Protein AF-A0A2T9ZHG6-F1 (afdb_monomer_lite)

InterPro domains:
  IPR009071 High mobility group box domain [PF00505] (206-263)
  IPR009071 High mobility group box domain [PS50118] (204-274)
  IPR009071 High mobility group box domain [SM00398] (203-276)
  IPR036910 High mobility group box domain superfamily [G3DSA:1.10.30.10] (202-298)
  IPR036910 High mobility group box domain superfamily [SSF47095] (206-276)
  IPR036910 High mobility group box domain superfamily [SSF47095] (307-365)

Secondary structure (DSSP, 8-state):
------------------PPPTHHHHHHHHHHHHHHHHHHHHHHHHHHHHHHHHTTSSS--S----------PPPPHHHHHHHHHHHHHHHHHHHHHHHHHHHHHHHHHHHHHHH-SS--HHHHHHHHHHHHHHHHHHHHHHHHHHHHHHHHHHHHHHHHHHHHHHHHHHHHHHHHHHHHHHHHHHHHHHHHHT-SS-S--PPP-PPPPHHHHHHHHHHHHSPPPSS--HHHHHHHHHHHHHHHHHS-HHHHHHHHHHHHHHHHHHHHHHHHHHHH--HHHHHHHHHHHHHHHHHHHHTTPPPPPPP--TTS-S-HHHHSS---HHHHHHHHHHHTT---S-HHHHHHHHHHHHHHS-HHHHHTT-

pLDDT: mean 82.14, std 19.34, range [33.16, 98.5]

Sequence (366 aa):
MLTSKFTGFIPNNFGLYRELSPLNLTRSKNLYFKTYLHSQLVYSTNKLYSTSKGTISKTQNQKANAETKSETVPLSPETINQLYLNYSSLNNDKKRVSIIGSEKNIKRLDSIVKNSRGLGDEIQVFLSTKKEELKSEIKSCTIEEEEKRKRIALTKSIKEKMEEIKINLINMEMKKKIMKEKKKKEANIEKKLNRKNRLIIPPSTRKLSVFSFFSKEFFNSIEKPQKPDEKKNTEIFKNAASRWVSLDPKEKARYQKLAANANLERIQKAKEWWANADLELIKLENKRRKKLNIERKALGKRPLAKIKNPFKIKNPSRTLTFSSSFTNFIKYVYSKKLVSGNVVKNSKTISEMWKKLSDEEKARYR

Foldseek 3Di:
DDDDDDDDDDDDDDDDDDDDDPPVVVVVVVVVVVVVVVVVVVVVVVVVVVVVVVVVPPPDDDDDDDDDDPDPDPQDPVRVVVVVVVVVVVVVVVVVVVLVVLVVVLVVLVVVLVPDPDDPPVVNVVSVVSSVVSVVVNVVVVVVVVVVVVVVVVVVVVVVVVVVVVVVVVVVVVVVVVVVVVVVVVVVLVVVLPDPDFLDDAQDLDQDDLLNVQLVVQVVPDDDPPDDDPVVVVVSVVVSVVVVVVDDPVVSVVSVVVSVVVSVVSVVSNVVCVVPPDPVSLVSSQSSQVVVQVVCVVVVHDGDDRDDNPPPDPDCVCPPPPPDLLNQQVVVCVVVPVDDDDPVVVVVVSVVVVVPDDVVRSVVSD

Structure (mmCIF, N/CA/C/O backbone):
data_AF-A0A2T9ZHG6-F1
#
_entry.id   AF-A0A2T9ZHG6-F1
#
loop_
_atom_site.group_PDB
_atom_site.id
_atom_site.typ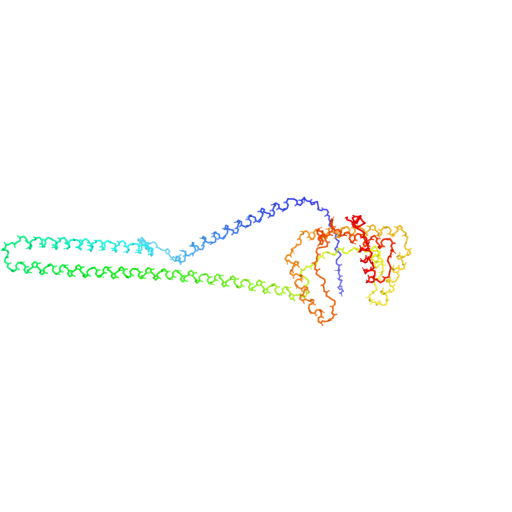e_symbol
_atom_site.label_atom_id
_atom_site.label_alt_id
_atom_site.label_comp_id
_atom_site.label_asym_id
_atom_site.label_entity_id
_atom_site.label_seq_id
_atom_site.pdbx_PDB_ins_code
_atom_site.Cartn_x
_atom_site.Cartn_y
_atom_site.Cartn_z
_atom_site.occupancy
_atom_site.B_iso_or_equiv
_atom_site.auth_seq_id
_atom_site.auth_comp_id
_atom_site.auth_asym_id
_atom_site.auth_atom_id
_atom_site.pdbx_PDB_model_num
ATOM 1 N N . MET A 1 1 ? 38.728 -48.799 -2.273 1.00 46.12 1 MET A N 1
ATOM 2 C CA . MET A 1 1 ? 37.946 -47.781 -1.537 1.00 46.12 1 MET A CA 1
ATOM 3 C C . MET A 1 1 ? 38.147 -46.419 -2.191 1.00 46.12 1 MET A C 1
ATOM 5 O O . MET A 1 1 ? 39.115 -45.743 -1.887 1.00 46.12 1 MET A O 1
ATOM 9 N N . LEU A 1 2 ? 37.266 -46.042 -3.119 1.00 34.91 2 LEU A N 1
ATOM 10 C CA . LEU A 1 2 ? 37.198 -44.706 -3.720 1.00 34.91 2 LEU A CA 1
ATOM 11 C C . LEU A 1 2 ? 35.712 -44.374 -3.887 1.00 34.91 2 LEU A C 1
ATOM 13 O O . LEU A 1 2 ? 34.977 -45.097 -4.558 1.00 34.91 2 LEU A O 1
ATOM 17 N N . THR A 1 3 ? 35.249 -43.347 -3.182 1.00 40.28 3 THR A N 1
ATOM 18 C CA . THR A 1 3 ? 33.838 -42.970 -3.083 1.00 40.28 3 THR A CA 1
ATOM 19 C C . THR A 1 3 ? 33.408 -42.155 -4.303 1.00 40.28 3 THR A C 1
ATOM 21 O O . THR A 1 3 ? 33.680 -40.963 -4.424 1.00 40.28 3 THR A O 1
ATOM 24 N N . SER A 1 4 ? 32.704 -42.833 -5.210 1.00 34.91 4 SER A N 1
ATOM 25 C CA . SER A 1 4 ? 31.957 -42.253 -6.327 1.00 34.91 4 SER A CA 1
ATOM 26 C C . SER A 1 4 ? 30.805 -41.385 -5.805 1.00 34.91 4 SER A C 1
ATOM 28 O O . SER A 1 4 ? 29.891 -41.876 -5.142 1.00 34.91 4 SER A O 1
ATOM 30 N N . LYS A 1 5 ? 30.847 -40.077 -6.086 1.00 44.97 5 LYS A N 1
ATOM 31 C CA . LYS A 1 5 ? 29.726 -39.156 -5.853 1.00 44.97 5 LYS A CA 1
ATOM 32 C C . LYS A 1 5 ? 28.884 -39.064 -7.123 1.00 44.97 5 LYS A C 1
ATOM 34 O O . LYS A 1 5 ? 29.183 -38.289 -8.025 1.00 44.97 5 LYS A O 1
ATOM 39 N N . PHE A 1 6 ? 27.813 -39.850 -7.154 1.00 36.22 6 PHE A N 1
ATOM 40 C CA . PHE A 1 6 ? 26.699 -39.712 -8.087 1.00 36.22 6 PHE A CA 1
ATOM 41 C C . PHE A 1 6 ? 25.935 -38.411 -7.791 1.00 36.22 6 PHE A C 1
ATOM 43 O O . PHE A 1 6 ? 25.287 -38.291 -6.751 1.00 36.22 6 PHE A O 1
ATOM 50 N N . THR A 1 7 ? 25.965 -37.435 -8.699 1.00 43.09 7 THR A N 1
ATOM 51 C CA . THR A 1 7 ? 24.976 -36.345 -8.712 1.00 43.09 7 THR A CA 1
ATOM 52 C C . THR A 1 7 ? 23.908 -36.669 -9.742 1.00 43.09 7 THR A C 1
ATOM 54 O O . THR A 1 7 ? 24.144 -36.587 -10.946 1.00 43.09 7 THR A O 1
ATOM 57 N N . GLY A 1 8 ? 22.749 -37.081 -9.232 1.00 34.66 8 GLY A N 1
ATOM 58 C CA . GLY A 1 8 ? 21.566 -37.445 -9.999 1.00 34.66 8 GLY A CA 1
ATOM 59 C C . GLY A 1 8 ? 21.026 -36.288 -10.837 1.00 34.66 8 GLY A C 1
ATOM 60 O O . GLY A 1 8 ? 20.782 -35.185 -10.346 1.00 34.66 8 GLY A O 1
ATOM 61 N N . PHE A 1 9 ? 20.830 -36.583 -12.115 1.00 37.25 9 PHE A N 1
ATOM 62 C CA . PHE A 1 9 ? 20.154 -35.759 -13.102 1.00 37.25 9 PHE A CA 1
ATOM 63 C C . PHE A 1 9 ? 18.640 -35.981 -12.946 1.00 37.25 9 PHE A C 1
ATOM 65 O O . PHE A 1 9 ? 18.168 -37.104 -13.103 1.00 37.25 9 PHE A O 1
ATOM 72 N N . ILE A 1 10 ? 17.877 -34.940 -12.599 1.00 37.78 10 ILE A N 1
ATOM 73 C CA . ILE A 1 10 ? 16.407 -35.001 -12.539 1.00 37.78 10 ILE A CA 1
ATOM 74 C C . ILE A 1 10 ? 15.855 -34.426 -13.853 1.00 37.78 10 ILE A C 1
ATOM 76 O O . ILE A 1 10 ? 15.989 -33.219 -14.076 1.00 37.78 10 ILE A O 1
ATOM 80 N N . PRO A 1 11 ? 15.227 -35.231 -14.728 1.00 38.78 11 PRO A N 1
ATOM 81 C CA . PRO A 1 11 ? 14.520 -34.709 -15.886 1.00 38.78 11 PRO A CA 1
ATOM 82 C C . PRO A 1 11 ? 13.164 -34.133 -15.454 1.00 38.78 11 PRO A C 1
ATOM 84 O O . PRO A 1 11 ? 12.313 -34.831 -14.905 1.00 38.78 11 PRO A O 1
ATOM 87 N N . ASN A 1 12 ? 12.944 -32.845 -15.727 1.00 33.16 12 ASN A N 1
ATOM 88 C CA . ASN A 1 12 ? 11.634 -32.208 -15.594 1.00 33.16 12 ASN A CA 1
ATOM 89 C C . ASN A 1 12 ? 10.730 -32.625 -16.766 1.00 33.16 12 ASN A C 1
ATOM 91 O O . ASN A 1 12 ? 10.633 -31.919 -17.767 1.00 33.16 12 ASN A O 1
ATOM 95 N N . ASN A 1 13 ? 10.046 -33.758 -16.611 1.00 40.94 13 ASN A N 1
ATOM 96 C CA . ASN A 1 13 ? 8.830 -34.079 -17.352 1.00 40.94 13 ASN A CA 1
ATOM 97 C C . ASN A 1 13 ? 7.630 -33.529 -16.571 1.00 40.94 13 ASN A C 1
ATOM 99 O O . ASN A 1 13 ? 7.237 -34.105 -15.561 1.00 40.94 13 ASN A O 1
ATOM 103 N N . PHE A 1 14 ? 7.025 -32.438 -17.044 1.00 37.00 14 PHE A N 1
ATOM 104 C CA . PHE A 1 14 ? 5.659 -32.086 -16.653 1.00 37.00 14 PHE A CA 1
ATOM 105 C C . PHE A 1 14 ? 4.748 -32.219 -17.863 1.00 37.00 14 PHE A C 1
ATOM 107 O O . PHE A 1 14 ? 4.705 -31.365 -18.748 1.00 37.00 14 PHE A O 1
ATOM 114 N N . GLY A 1 15 ? 4.051 -33.353 -17.872 1.00 33.56 15 GLY A N 1
ATOM 115 C CA . GLY A 1 15 ? 2.935 -33.633 -18.747 1.00 33.56 15 GLY A CA 1
ATOM 116 C C . GLY A 1 15 ? 1.726 -32.749 -18.445 1.00 33.56 15 GLY A C 1
ATOM 117 O O . GLY A 1 15 ? 1.489 -32.298 -17.325 1.00 33.56 15 GLY A O 1
ATOM 118 N N . LEU A 1 16 ? 0.986 -32.537 -19.525 1.00 41.12 16 LEU A N 1
ATOM 119 C CA . LEU A 1 16 ? -0.371 -32.027 -19.663 1.00 41.12 16 LEU A CA 1
ATOM 120 C C . LEU A 1 16 ? -1.293 -32.340 -18.468 1.00 41.12 16 LEU A C 1
ATOM 122 O O . LEU A 1 16 ? -1.831 -33.439 -18.361 1.00 41.12 16 LEU A O 1
ATOM 126 N N . TYR A 1 17 ? -1.581 -31.328 -17.648 1.00 36.12 17 TYR A N 1
ATOM 127 C CA . TYR A 1 17 ? -2.833 -31.264 -16.895 1.00 36.12 17 TYR A CA 1
ATOM 128 C C . TYR A 1 17 ? -3.793 -30.334 -17.643 1.00 36.12 17 TYR A C 1
ATOM 130 O O . TYR A 1 17 ? -3.554 -29.134 -17.764 1.00 36.12 17 TYR A O 1
ATOM 138 N N . ARG A 1 18 ? -4.879 -30.909 -18.174 1.00 40.28 18 ARG A N 1
ATOM 139 C CA . ARG A 1 18 ? -6.059 -30.170 -18.643 1.00 40.28 18 ARG A CA 1
ATOM 140 C C . ARG A 1 18 ? -6.650 -29.415 -17.450 1.00 40.28 18 ARG A C 1
ATOM 142 O O . ARG A 1 18 ? -7.207 -30.033 -16.546 1.00 40.28 18 ARG A O 1
ATOM 149 N N . GLU A 1 19 ? -6.526 -28.093 -17.446 1.00 40.25 19 GLU A N 1
ATOM 150 C CA . GLU A 1 19 ? -7.146 -27.240 -16.434 1.00 40.25 19 GLU A CA 1
ATOM 151 C C . GLU A 1 19 ? -8.650 -27.082 -16.696 1.00 40.25 19 GLU A C 1
ATOM 153 O O . GLU A 1 19 ? -9.091 -26.635 -17.755 1.00 40.25 19 GLU A O 1
ATOM 158 N N . LEU A 1 20 ? -9.437 -27.448 -15.685 1.00 44.16 20 LEU A N 1
ATOM 159 C CA . LEU A 1 20 ? -10.842 -27.087 -15.551 1.00 44.16 20 LEU A CA 1
ATOM 160 C C . LEU A 1 20 ? -10.970 -25.568 -15.340 1.00 44.16 20 LEU A C 1
ATOM 162 O O . LEU A 1 20 ? -10.199 -24.960 -14.600 1.00 44.16 20 LEU A O 1
ATOM 166 N N . SER A 1 21 ? -11.978 -24.976 -15.983 1.00 41.97 21 SER A N 1
ATOM 167 C CA . SER A 1 21 ? -12.261 -23.535 -16.015 1.00 41.97 21 SER A CA 1
ATOM 168 C C . SER A 1 21 ? -12.192 -22.835 -14.633 1.00 41.97 21 SER A C 1
ATOM 170 O O . SER A 1 21 ? -12.822 -23.303 -13.675 1.00 41.97 21 SER A O 1
ATOM 172 N N . PRO A 1 22 ? -11.534 -21.656 -14.521 1.00 46.66 22 PRO A N 1
ATOM 173 C CA . PRO A 1 22 ? -11.387 -20.883 -13.276 1.00 46.66 22 PRO A CA 1
ATOM 174 C C . PRO A 1 22 ? -12.698 -20.401 -12.629 1.00 46.66 22 PRO A C 1
ATOM 176 O O . PRO A 1 22 ? -12.686 -19.946 -11.483 1.00 46.66 22 PRO A O 1
ATOM 179 N N . LEU A 1 23 ? -13.832 -20.494 -13.331 1.00 45.62 23 LEU A N 1
ATOM 180 C CA . LEU A 1 23 ? -15.137 -20.028 -12.848 1.00 45.62 23 LEU A CA 1
ATOM 181 C C . LEU A 1 23 ? -15.757 -20.921 -11.758 1.00 45.62 23 LEU A C 1
ATOM 183 O O . LEU A 1 23 ? -16.579 -20.440 -10.980 1.00 45.62 23 LEU A O 1
ATOM 187 N N . ASN A 1 24 ? -15.323 -22.179 -11.624 1.00 42.44 24 ASN A N 1
ATOM 188 C CA . ASN A 1 24 ? -15.837 -23.084 -10.585 1.00 42.44 24 ASN A CA 1
ATOM 189 C C . ASN A 1 24 ? -15.043 -23.038 -9.266 1.00 42.44 24 ASN A C 1
ATOM 191 O O . ASN A 1 24 ? -15.547 -23.459 -8.223 1.00 42.44 24 ASN A O 1
ATOM 195 N N . LEU A 1 25 ? -13.836 -22.458 -9.263 1.00 45.91 25 LEU A N 1
ATOM 196 C CA . LEU A 1 25 ? -12.977 -22.416 -8.074 1.00 45.91 25 LEU A CA 1
ATOM 197 C C . LEU A 1 25 ? -13.381 -21.320 -7.072 1.00 45.91 25 LEU A C 1
ATOM 199 O O . LEU A 1 25 ? -13.120 -21.437 -5.875 1.00 45.91 25 LEU A O 1
ATOM 203 N N . THR A 1 26 ? -14.016 -20.242 -7.531 1.00 50.12 26 THR A N 1
ATOM 204 C CA . THR A 1 26 ? -14.472 -19.140 -6.666 1.00 50.12 26 THR A CA 1
ATOM 205 C C . THR A 1 26 ? -15.782 -19.464 -5.956 1.00 50.12 26 THR A C 1
ATOM 207 O O . THR A 1 26 ? -15.942 -19.089 -4.794 1.00 50.12 26 THR A O 1
ATOM 210 N N . ARG A 1 27 ? -16.685 -20.230 -6.588 1.00 48.06 27 ARG A N 1
ATOM 211 C CA . ARG A 1 27 ? -17.896 -20.746 -5.927 1.00 48.06 27 ARG A CA 1
ATOM 212 C C . ARG A 1 27 ? -17.563 -21.794 -4.861 1.00 48.06 27 ARG A C 1
ATOM 214 O O . ARG A 1 27 ? -18.101 -21.698 -3.759 1.00 48.06 27 ARG A O 1
ATOM 221 N N . SER A 1 28 ? -16.629 -22.717 -5.125 1.00 47.28 28 SER A N 1
ATOM 222 C CA . SER A 1 28 ? -16.259 -23.742 -4.134 1.00 47.28 28 SER A CA 1
ATOM 223 C C . SER A 1 28 ? -15.517 -23.155 -2.927 1.00 47.28 28 SER A C 1
ATOM 225 O O . SER A 1 28 ? -15.827 -23.517 -1.797 1.00 47.28 28 SER A O 1
ATOM 227 N N . LYS A 1 29 ? -14.630 -22.166 -3.123 1.00 54.94 29 LYS A N 1
ATOM 228 C CA . LYS A 1 29 ? -13.927 -21.483 -2.017 1.00 54.94 29 LYS A CA 1
ATOM 229 C C . LYS A 1 29 ? -14.868 -20.701 -1.099 1.00 54.94 29 LYS A C 1
ATOM 231 O O . LYS A 1 29 ? -14.642 -20.667 0.107 1.00 54.94 29 LYS A O 1
ATOM 236 N N . ASN A 1 30 ? -15.932 -20.109 -1.644 1.00 59.31 30 ASN A N 1
ATOM 237 C CA . ASN A 1 30 ? -16.926 -19.388 -0.845 1.00 59.31 30 ASN A CA 1
ATOM 238 C C . ASN A 1 30 ? -17.827 -20.350 -0.051 1.00 59.31 30 ASN A C 1
ATOM 240 O O . ASN A 1 30 ? -18.169 -20.068 1.097 1.00 59.31 30 ASN A O 1
ATOM 244 N N . LEU A 1 31 ? -18.154 -21.513 -0.630 1.00 63.03 31 LEU A N 1
ATOM 245 C CA . LEU A 1 31 ? -18.863 -22.581 0.078 1.00 63.03 31 LEU A CA 1
ATOM 246 C C . LEU A 1 31 ? -18.002 -23.158 1.213 1.00 63.03 31 LEU A C 1
ATOM 248 O O . LEU A 1 31 ? -18.481 -23.271 2.335 1.00 63.03 31 LEU A O 1
ATOM 252 N N . TYR A 1 32 ? -16.718 -23.420 0.943 1.00 67.81 32 TYR A N 1
ATOM 253 C CA . TYR A 1 32 ? -15.763 -23.959 1.918 1.00 67.81 32 TYR A CA 1
ATOM 254 C C . TYR A 1 32 ? -15.499 -22.991 3.079 1.00 67.81 32 TYR A C 1
ATOM 256 O O . TYR A 1 32 ? -15.339 -23.395 4.226 1.00 67.81 32 TYR A O 1
ATOM 264 N N . PHE A 1 33 ? -15.479 -21.685 2.800 1.00 65.00 33 PHE A N 1
ATOM 265 C CA . PHE A 1 33 ? -15.309 -20.671 3.836 1.00 65.00 33 PHE A CA 1
ATOM 266 C C . PHE A 1 33 ? -16.564 -20.520 4.706 1.00 65.00 33 PHE A C 1
ATOM 268 O O . PHE A 1 33 ? -16.452 -20.358 5.921 1.00 65.00 33 PHE A O 1
ATOM 275 N N . LYS A 1 34 ? -17.764 -20.633 4.116 1.00 68.44 34 LYS A N 1
ATOM 276 C CA . LYS A 1 34 ? -19.027 -20.643 4.870 1.00 68.44 34 LYS A CA 1
ATOM 277 C C . LYS A 1 34 ? -19.172 -21.892 5.738 1.00 68.44 34 LYS A C 1
ATOM 279 O O . LYS A 1 34 ? -19.541 -21.753 6.900 1.00 68.44 34 LYS A O 1
ATOM 284 N N . THR A 1 35 ? -18.843 -23.080 5.225 1.00 72.00 35 THR A N 1
ATOM 285 C CA . THR A 1 35 ? -18.876 -24.318 6.022 1.00 72.00 35 THR A CA 1
ATOM 286 C C . THR A 1 35 ? -17.833 -24.297 7.136 1.00 72.00 35 THR A C 1
ATOM 288 O O . THR A 1 35 ? -18.154 -24.681 8.256 1.00 72.00 35 THR A O 1
ATOM 291 N N . TYR A 1 36 ? -16.639 -23.750 6.885 1.00 78.38 36 TYR A N 1
ATOM 292 C CA . TYR A 1 36 ? -15.609 -23.565 7.910 1.00 78.38 36 TYR A CA 1
ATOM 293 C C . TYR A 1 36 ? -16.024 -22.570 9.007 1.00 78.38 36 TYR A C 1
ATOM 295 O O . TYR A 1 36 ? -15.830 -22.829 10.193 1.00 78.38 36 TYR A O 1
ATOM 303 N N . LEU A 1 37 ? -16.627 -21.431 8.647 1.00 70.81 37 LEU A N 1
ATOM 304 C CA . LEU A 1 37 ? -17.139 -20.483 9.641 1.00 70.81 37 LEU A CA 1
ATOM 305 C C . LEU A 1 37 ? -18.297 -21.078 10.445 1.00 70.81 37 LEU A C 1
ATOM 307 O O . LEU A 1 37 ? -18.335 -20.904 11.661 1.00 70.81 37 LEU A O 1
ATOM 311 N N . HIS A 1 38 ? -19.198 -21.819 9.797 1.00 75.81 38 HIS A N 1
ATOM 312 C CA . HIS A 1 38 ? -20.296 -22.496 10.481 1.00 75.81 38 HIS A CA 1
ATOM 313 C C . HIS A 1 38 ? -19.779 -23.583 11.435 1.00 75.81 38 HIS A C 1
ATOM 315 O O . HIS A 1 38 ? -20.199 -23.618 12.588 1.00 75.81 38 HIS A O 1
ATOM 321 N N . SER A 1 39 ? -18.785 -24.386 11.032 1.00 76.62 39 SER A N 1
ATOM 322 C CA . SER A 1 39 ? -18.175 -25.391 11.912 1.00 76.62 39 SER A CA 1
ATOM 323 C C . SER A 1 39 ? -17.437 -24.765 13.099 1.00 76.62 39 SER A C 1
ATOM 325 O O . SER A 1 39 ? -17.493 -25.301 14.200 1.00 76.62 39 SER A O 1
ATOM 327 N N . GLN A 1 40 ? -16.786 -23.607 12.920 1.00 82.19 40 GLN A N 1
ATOM 328 C CA . GLN A 1 40 ? -16.158 -22.866 14.025 1.00 82.19 40 GLN A CA 1
ATOM 329 C C . GLN A 1 40 ? -17.192 -22.258 14.988 1.00 82.19 40 GLN A C 1
ATOM 331 O O . GLN A 1 40 ? -16.946 -22.180 16.194 1.00 82.19 40 GLN A O 1
ATOM 336 N N . LEU A 1 41 ? -18.360 -21.853 14.481 1.00 72.00 41 LEU A N 1
ATOM 337 C CA . LEU A 1 41 ? -19.457 -21.320 15.292 1.00 72.00 41 LEU A CA 1
ATOM 338 C C . LEU A 1 41 ? -20.178 -22.429 16.077 1.00 72.00 41 LEU A C 1
ATOM 340 O O . LEU A 1 41 ? -20.467 -22.260 17.259 1.00 72.00 41 LEU A O 1
ATOM 344 N N . VAL A 1 42 ? -20.388 -23.595 15.461 1.00 81.75 42 VAL A N 1
ATOM 345 C CA . VAL A 1 42 ? -20.907 -24.800 16.135 1.00 81.75 42 VAL A CA 1
ATOM 346 C C . VAL A 1 42 ? -19.909 -25.313 17.177 1.00 81.75 42 VAL A C 1
ATOM 348 O O . VAL A 1 42 ? -20.288 -25.654 18.294 1.00 81.75 42 VAL A O 1
ATOM 351 N N . TYR A 1 43 ? -18.611 -25.305 16.870 1.00 77.19 43 TYR A N 1
ATOM 352 C CA . TYR A 1 43 ? -17.583 -25.710 17.828 1.00 77.19 43 TYR A CA 1
ATOM 353 C C . TYR A 1 43 ? -17.492 -24.755 19.027 1.00 77.19 43 TYR A C 1
ATOM 355 O O . TYR A 1 43 ? -17.368 -25.206 20.163 1.00 77.19 43 TYR A O 1
ATOM 363 N N . SER A 1 44 ? -17.588 -23.438 18.813 1.00 66.75 44 SER A N 1
ATOM 364 C CA . SER A 1 44 ? -17.534 -22.461 19.908 1.00 66.75 44 SER A CA 1
ATOM 365 C C . SER A 1 44 ? -18.792 -22.476 20.780 1.00 66.75 44 SER A C 1
ATOM 367 O O . SER A 1 44 ? -18.675 -22.394 22.003 1.00 66.75 44 SER A O 1
ATOM 369 N N . THR A 1 45 ? -19.973 -22.671 20.188 1.00 69.88 45 THR A N 1
ATOM 370 C CA . THR A 1 45 ? -21.237 -22.831 20.928 1.00 69.88 45 THR A CA 1
ATOM 371 C C . THR A 1 45 ? -21.272 -24.136 21.721 1.00 69.88 45 THR A C 1
ATOM 373 O O . THR A 1 45 ? -21.569 -24.098 22.913 1.00 69.88 45 THR A O 1
ATOM 376 N N . ASN A 1 46 ? -20.842 -25.262 21.141 1.00 69.75 46 ASN A N 1
ATOM 377 C CA . ASN A 1 46 ? -20.704 -26.527 21.871 1.00 69.75 46 ASN A CA 1
ATOM 378 C C . ASN A 1 46 ? -19.635 -26.456 22.965 1.00 69.75 46 ASN A C 1
ATOM 380 O O . ASN A 1 46 ? -19.822 -27.019 24.041 1.00 69.75 46 ASN A O 1
ATOM 384 N N . LYS A 1 47 ? -18.538 -25.721 22.744 1.00 70.88 47 LYS A N 1
ATOM 385 C CA . LYS A 1 47 ? -17.519 -25.508 23.775 1.00 70.88 47 LYS A CA 1
ATOM 386 C C . LYS A 1 47 ? -18.077 -24.702 24.947 1.00 70.88 47 LYS A C 1
ATOM 388 O O . LYS A 1 47 ? -17.869 -25.116 26.082 1.00 70.88 47 LYS A O 1
ATOM 393 N N . LEU A 1 48 ? -18.844 -23.640 24.683 1.00 61.94 48 LEU A N 1
ATOM 394 C CA . LEU A 1 48 ? -19.538 -22.857 25.714 1.00 61.94 48 LEU A CA 1
ATOM 395 C C . LEU A 1 48 ? -20.565 -23.704 26.488 1.00 61.94 48 LEU A C 1
ATOM 397 O O . LEU A 1 48 ? -20.604 -23.637 27.717 1.00 61.94 48 LEU A O 1
ATOM 401 N N . TYR A 1 49 ? -21.309 -24.570 25.792 1.00 56.75 49 TYR A N 1
ATOM 402 C CA . TYR A 1 49 ? -22.259 -25.515 26.395 1.00 56.75 49 TYR A CA 1
ATOM 403 C C . TYR A 1 49 ? -21.565 -26.633 27.203 1.00 56.75 49 TYR A C 1
ATOM 405 O O . TYR A 1 49 ? -22.066 -27.087 28.229 1.00 56.75 49 TYR A O 1
ATOM 413 N N . SER A 1 50 ? -20.372 -27.063 26.782 1.00 56.12 50 SER A N 1
ATOM 414 C CA . SER A 1 50 ? -19.561 -28.045 27.514 1.00 56.12 50 SER A CA 1
ATOM 415 C C . SER A 1 50 ? -18.897 -27.445 28.755 1.00 56.12 50 SER A C 1
ATOM 417 O O . SER A 1 50 ? -18.775 -28.123 29.770 1.00 56.12 50 SER A O 1
ATOM 419 N N . THR A 1 51 ? -18.530 -26.158 28.729 1.00 52.47 51 THR A N 1
ATOM 420 C CA . THR A 1 51 ? -18.007 -25.456 29.909 1.00 52.47 51 THR A CA 1
ATOM 421 C C . THR A 1 51 ? -19.100 -25.133 30.925 1.00 52.47 51 THR A C 1
ATOM 423 O O . THR A 1 51 ? -18.818 -25.161 32.120 1.00 52.47 51 THR A O 1
ATOM 426 N N . SER A 1 52 ? -20.354 -24.920 30.501 1.00 49.62 52 SER A N 1
ATOM 427 C CA . SER A 1 52 ? -21.469 -24.781 31.450 1.00 49.62 52 SER A CA 1
ATOM 428 C C . SER A 1 52 ? -21.820 -26.115 32.121 1.00 49.62 52 SER A C 1
ATOM 430 O O . SER A 1 52 ? -22.039 -26.137 33.328 1.00 49.62 52 SER A O 1
ATOM 432 N N . LYS A 1 53 ? -21.748 -27.248 31.402 1.00 49.72 53 LYS A N 1
ATOM 433 C CA . LYS A 1 53 ? -21.895 -28.591 32.003 1.00 49.72 53 LYS A CA 1
ATOM 434 C C . LYS A 1 53 ? -20.676 -29.038 32.828 1.00 49.72 53 LYS A C 1
ATOM 436 O O . LYS A 1 53 ? -20.838 -29.698 33.849 1.00 49.72 53 LYS A O 1
ATOM 441 N N . GLY A 1 54 ? -19.463 -28.633 32.451 1.00 43.16 54 GLY A N 1
ATOM 442 C CA . GLY A 1 54 ? -18.216 -28.983 33.148 1.00 43.16 54 GLY A CA 1
ATOM 443 C C . GLY A 1 54 ? -17.976 -28.239 34.466 1.00 43.16 54 GLY A C 1
ATOM 444 O O . GLY A 1 54 ? -17.111 -28.642 35.240 1.00 43.16 54 GLY A O 1
ATOM 445 N N . THR A 1 55 ? -18.754 -27.190 34.749 1.00 42.44 55 THR A N 1
ATOM 446 C CA . THR A 1 55 ? -18.736 -26.508 36.058 1.00 42.44 55 THR A CA 1
ATOM 447 C C . THR A 1 55 ? -19.752 -27.121 37.037 1.00 42.44 55 THR A C 1
ATOM 449 O O . THR A 1 55 ? -19.746 -26.783 38.214 1.00 42.44 55 THR A O 1
ATOM 452 N N . ILE A 1 56 ? -20.570 -28.077 36.575 1.00 44.78 56 ILE A N 1
ATOM 453 C CA . ILE A 1 56 ? -21.537 -28.828 37.392 1.00 44.78 56 ILE A CA 1
ATOM 454 C C . ILE A 1 56 ? -21.016 -30.245 37.729 1.00 44.78 56 ILE A C 1
ATOM 456 O O . ILE A 1 56 ? -21.505 -30.863 38.663 1.00 44.78 56 ILE A O 1
ATOM 460 N N . SER A 1 57 ? -19.966 -30.759 37.065 1.00 41.59 57 SER A N 1
ATOM 461 C CA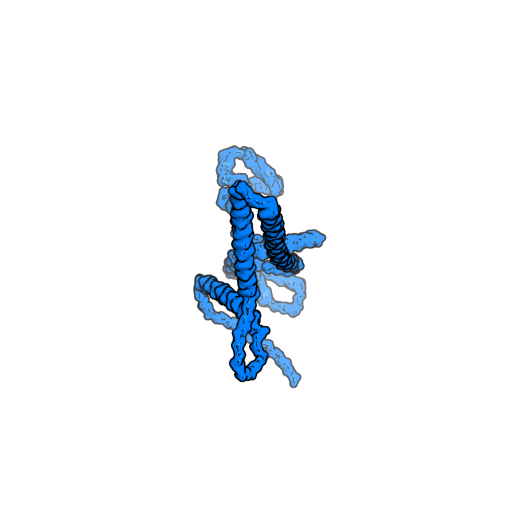 . SER A 1 57 ? -19.497 -32.151 37.261 1.00 41.59 57 SER A CA 1
ATOM 462 C C . SER A 1 57 ? -18.167 -32.323 38.020 1.00 41.59 57 SER A C 1
ATOM 464 O O . SER A 1 57 ? -17.517 -33.364 37.900 1.00 41.59 57 SER A O 1
ATOM 466 N N . LYS A 1 58 ? -17.730 -31.337 38.813 1.00 38.94 58 LYS A N 1
ATOM 467 C CA . LYS A 1 58 ? -16.593 -31.506 39.744 1.00 38.94 58 LYS A CA 1
ATOM 468 C C . LYS A 1 58 ? -17.042 -31.567 41.199 1.00 38.94 58 LYS A C 1
ATOM 470 O O . LYS A 1 58 ? -16.466 -30.919 42.064 1.00 38.94 58 LYS A O 1
ATOM 475 N N . THR A 1 59 ? -18.051 -32.383 41.478 1.00 43.84 59 THR A N 1
ATOM 476 C CA . THR A 1 59 ? -18.259 -32.952 42.815 1.00 43.84 59 THR A 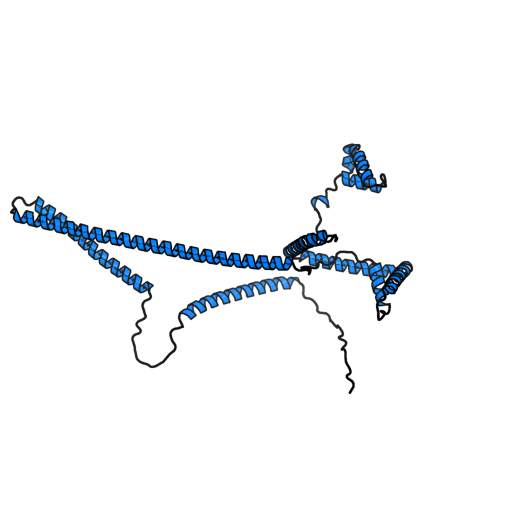CA 1
ATOM 477 C C . THR A 1 59 ? -19.066 -34.237 42.690 1.00 43.84 59 THR A C 1
ATOM 479 O O . THR A 1 59 ? -20.243 -34.243 42.993 1.00 43.84 59 THR A O 1
ATOM 482 N N . GLN A 1 60 ? -18.457 -35.308 42.173 1.00 39.47 60 GLN A N 1
ATOM 483 C CA . GLN A 1 60 ? -18.838 -36.694 42.485 1.00 39.47 60 GLN A CA 1
ATOM 484 C C . GLN A 1 60 ? -17.951 -37.655 41.696 1.00 39.47 60 GLN A C 1
ATOM 486 O O . GLN A 1 60 ? -18.151 -37.914 40.515 1.00 39.47 60 GLN A O 1
ATOM 491 N N . ASN A 1 61 ? -16.935 -38.166 42.378 1.00 38.41 61 ASN A N 1
ATOM 492 C CA . ASN A 1 61 ? -16.487 -39.533 42.178 1.00 38.41 61 ASN A CA 1
ATOM 493 C C . ASN A 1 61 ? -15.777 -39.971 43.456 1.00 38.41 61 ASN A C 1
ATOM 495 O O . ASN A 1 61 ? -14.576 -39.769 43.607 1.00 38.41 61 ASN A O 1
ATOM 499 N N . GLN A 1 62 ? -16.549 -40.533 44.385 1.00 40.38 62 GLN A N 1
ATOM 500 C CA . GLN A 1 62 ? -16.137 -41.697 45.159 1.00 40.38 62 GLN A CA 1
ATOM 501 C C . GLN A 1 62 ? -17.363 -42.385 45.777 1.00 40.38 62 GLN A C 1
ATOM 503 O O . GLN A 1 62 ? -18.134 -41.768 46.502 1.00 40.38 62 GLN A O 1
ATOM 508 N N . LYS A 1 63 ? -17.418 -43.694 45.508 1.00 39.81 63 LYS A N 1
ATOM 509 C CA . LYS A 1 63 ? -18.074 -44.774 46.254 1.00 39.81 63 LYS A CA 1
ATOM 510 C C . LYS A 1 63 ? -19.591 -44.925 46.136 1.00 39.81 63 LYS A C 1
ATOM 512 O O . LYS A 1 63 ? -20.380 -44.305 46.836 1.00 39.81 63 LYS A O 1
ATOM 517 N N . ALA A 1 64 ? -19.936 -45.920 45.323 1.00 47.97 64 ALA A N 1
ATOM 518 C CA . ALA A 1 64 ? -21.029 -46.831 45.598 1.00 47.97 64 ALA A CA 1
ATOM 519 C C . ALA A 1 64 ? -20.878 -47.442 47.004 1.00 47.97 64 ALA A C 1
ATOM 521 O O . ALA A 1 64 ? -19.828 -47.991 47.337 1.00 47.97 64 ALA A O 1
ATOM 522 N N . ASN A 1 65 ? -21.928 -47.325 47.809 1.00 40.88 65 ASN A N 1
ATOM 523 C CA . ASN A 1 65 ? -22.549 -48.450 48.498 1.00 40.88 65 ASN A CA 1
ATOM 524 C C . ASN A 1 65 ? -23.973 -48.042 48.879 1.00 40.88 65 ASN A C 1
ATOM 526 O O . ASN A 1 65 ? -24.222 -46.914 49.300 1.00 40.88 65 ASN A O 1
ATOM 530 N N . ALA A 1 66 ? -24.895 -48.957 48.608 1.00 52.31 66 ALA A N 1
ATOM 531 C CA . ALA A 1 66 ? -26.325 -48.783 48.737 1.00 52.31 66 ALA A CA 1
ATOM 532 C C . ALA A 1 66 ? -26.729 -48.538 50.193 1.00 52.31 66 ALA A C 1
ATOM 534 O O . ALA A 1 66 ? -26.420 -49.350 51.054 1.00 52.31 66 ALA A O 1
ATOM 535 N N . GLU A 1 67 ? -27.458 -47.451 50.426 1.00 45.19 67 GLU A N 1
ATOM 536 C CA . GLU A 1 67 ? -28.458 -47.339 51.484 1.00 45.19 67 GLU A CA 1
ATOM 537 C C . GLU A 1 67 ? -29.331 -46.119 51.180 1.00 45.19 67 GLU A C 1
ATOM 539 O O . GLU A 1 67 ? -28.842 -45.015 50.935 1.00 45.19 67 GLU A O 1
ATOM 544 N N . THR A 1 68 ? -30.639 -46.346 51.143 1.00 53.06 68 THR A N 1
ATOM 545 C CA . THR A 1 68 ? -31.704 -45.355 50.970 1.00 53.06 68 THR A CA 1
ATOM 546 C C . THR A 1 68 ? -31.514 -44.162 51.908 1.00 53.06 68 THR A C 1
ATOM 548 O O . THR A 1 68 ? -31.856 -44.226 53.087 1.00 53.06 68 THR A O 1
ATOM 551 N N . LYS A 1 69 ? -30.992 -43.051 51.380 1.00 47.91 69 LYS A N 1
ATOM 552 C CA . LYS A 1 69 ? -30.975 -41.743 52.041 1.00 47.91 69 LYS A CA 1
ATOM 553 C C . LYS A 1 69 ? -31.734 -40.756 51.171 1.00 47.91 69 LYS A C 1
ATOM 555 O O . LYS A 1 69 ? -31.415 -40.583 50.000 1.00 47.91 69 LYS A O 1
ATOM 560 N N . SER A 1 70 ? -32.751 -40.132 51.756 1.00 51.44 70 SER A N 1
ATOM 561 C CA . SER A 1 70 ? -33.504 -39.040 51.152 1.00 51.44 70 SER A CA 1
ATOM 562 C C . SER A 1 70 ? -32.542 -37.922 50.743 1.00 51.44 70 SER A C 1
ATOM 564 O O . SER A 1 70 ? -31.990 -37.233 51.604 1.00 51.44 70 SER A O 1
ATOM 566 N N . GLU A 1 71 ? -32.317 -37.759 49.440 1.00 41.03 71 GLU A N 1
ATOM 567 C CA . GLU A 1 71 ? -31.558 -36.643 48.880 1.00 41.03 71 GLU A CA 1
ATOM 568 C C . GLU A 1 71 ? -32.290 -35.332 49.180 1.00 41.03 71 GLU A C 1
ATOM 570 O O . GLU A 1 71 ? -33.224 -34.925 48.490 1.00 41.03 71 GLU A O 1
ATOM 575 N N . THR A 1 72 ? -31.854 -34.637 50.228 1.00 56.59 72 THR A N 1
ATOM 576 C CA . THR A 1 72 ? -32.134 -33.214 50.395 1.00 56.59 72 THR A CA 1
ATOM 577 C C . THR A 1 72 ? -31.337 -32.461 49.339 1.00 56.59 72 THR A C 1
ATOM 579 O O . THR A 1 72 ? -30.149 -32.187 49.522 1.00 56.59 72 THR A O 1
ATOM 582 N N . VAL A 1 73 ? -31.981 -32.155 48.213 1.00 72.44 73 VAL A N 1
ATOM 583 C CA . VAL A 1 73 ? -31.426 -31.265 47.189 1.00 72.44 73 VAL A CA 1
ATOM 584 C C . VAL A 1 73 ? -31.169 -29.902 47.845 1.00 72.44 73 VAL A C 1
ATOM 586 O O . VAL A 1 73 ? -32.116 -29.295 48.355 1.00 72.44 73 VAL A O 1
ATOM 589 N N . PRO A 1 74 ? -29.921 -29.401 47.877 1.00 70.62 74 PRO A N 1
ATOM 590 C CA . PRO A 1 74 ? -29.646 -28.089 48.437 1.00 70.62 74 PRO A CA 1
ATOM 591 C C . PRO A 1 74 ? -30.380 -27.032 47.606 1.00 70.62 74 PRO A C 1
ATOM 593 O O . PRO A 1 74 ? -30.150 -26.892 46.404 1.00 70.62 74 PRO A O 1
ATOM 596 N N . LEU A 1 75 ? -31.296 -26.309 48.255 1.00 78.81 75 LEU A N 1
ATOM 597 C CA . LEU A 1 75 ? -32.040 -25.208 47.647 1.00 78.81 75 LEU A CA 1
ATOM 598 C C . LEU A 1 75 ? -31.056 -24.181 47.075 1.00 78.81 75 LEU A C 1
ATOM 600 O O . LEU A 1 75 ? -30.095 -23.791 47.742 1.00 78.81 75 LEU A O 1
ATOM 604 N N . SER A 1 76 ? -31.292 -23.730 45.839 1.00 79.62 76 SER A N 1
ATOM 605 C CA . SER A 1 76 ? -30.421 -22.728 45.221 1.00 79.62 76 SER A CA 1
ATOM 606 C C . SER A 1 76 ? -30.458 -21.413 46.021 1.00 79.62 76 SER A C 1
ATOM 608 O O . SER A 1 76 ? -31.497 -21.085 46.606 1.00 79.62 76 SER A O 1
ATOM 610 N N . PRO A 1 77 ? -29.375 -20.613 46.023 1.00 74.38 77 PRO A N 1
ATOM 611 C CA . PRO A 1 77 ? -29.360 -19.302 46.675 1.00 74.38 77 PRO A CA 1
ATOM 612 C C . PRO A 1 77 ? -30.503 -18.373 46.226 1.00 74.38 77 PRO A C 1
ATOM 614 O O . PRO A 1 77 ? -31.021 -17.605 47.038 1.00 74.38 77 PRO A O 1
ATOM 617 N N . GLU A 1 78 ? -30.952 -18.464 44.966 1.00 68.12 78 GLU A N 1
ATOM 618 C CA . GLU A 1 78 ? -32.165 -17.780 44.493 1.00 68.12 78 GLU A CA 1
ATOM 619 C C . GLU A 1 78 ? -33.427 -18.254 45.228 1.00 68.12 78 GLU A C 1
ATOM 621 O O . GLU A 1 78 ? -34.241 -17.431 45.644 1.00 68.12 78 GLU A O 1
ATOM 626 N N . THR A 1 79 ? -33.585 -19.568 45.411 1.00 76.44 79 THR A N 1
ATOM 627 C CA . THR A 1 79 ? -34.779 -20.170 46.029 1.00 76.44 79 THR A CA 1
ATOM 628 C C . THR A 1 79 ? -34.863 -19.824 47.516 1.00 76.44 79 THR A C 1
ATOM 630 O O . THR A 1 79 ? -35.928 -19.465 48.015 1.00 76.44 79 THR A O 1
ATOM 633 N N . ILE A 1 80 ? -33.724 -19.842 48.217 1.00 76.56 80 ILE A N 1
ATOM 634 C CA . ILE A 1 80 ? -33.626 -19.417 49.622 1.00 76.56 80 ILE A CA 1
ATOM 635 C C . ILE A 1 80 ? -33.977 -17.927 49.758 1.00 76.56 80 ILE A C 1
ATOM 637 O O . ILE A 1 80 ? -34.753 -17.553 50.639 1.00 76.56 80 ILE A O 1
ATOM 641 N N . ASN A 1 81 ? -33.477 -17.076 48.855 1.00 66.88 81 ASN A N 1
ATOM 642 C CA . ASN A 1 81 ? -33.815 -15.651 48.850 1.00 66.88 81 ASN A CA 1
ATOM 643 C C . ASN A 1 81 ? -35.304 -15.400 48.568 1.00 66.88 81 ASN A C 1
ATOM 645 O O . ASN A 1 81 ? -35.899 -14.538 49.211 1.00 66.88 81 ASN A O 1
ATOM 649 N N . GLN A 1 82 ? -35.930 -16.148 47.655 1.00 71.75 82 GLN A N 1
ATOM 650 C CA . GLN A 1 82 ? -37.368 -16.016 47.391 1.00 71.75 82 GLN A CA 1
ATOM 651 C C . GLN A 1 82 ? -38.230 -16.453 48.581 1.00 71.75 82 GLN A C 1
ATOM 653 O O . GLN A 1 82 ? -39.167 -15.742 48.943 1.00 71.75 82 GLN A O 1
ATOM 658 N N . LEU A 1 83 ? -37.899 -17.570 49.237 1.00 77.44 83 LEU A N 1
ATOM 659 C CA . LEU A 1 83 ? -38.609 -18.017 50.441 1.00 77.44 83 LEU A CA 1
ATOM 660 C C . LEU A 1 83 ? -38.486 -16.999 51.583 1.00 77.44 83 LEU A C 1
ATOM 662 O O . LEU A 1 83 ? -39.471 -16.714 52.264 1.00 77.44 83 LEU A O 1
ATOM 666 N N . TYR A 1 84 ? -37.309 -16.391 51.748 1.00 72.31 84 TYR A N 1
ATOM 667 C CA . TYR A 1 84 ? -37.091 -15.335 52.736 1.00 72.31 84 TYR A CA 1
ATOM 668 C C . TYR A 1 84 ? -37.903 -14.065 52.428 1.00 72.31 84 TYR A C 1
ATOM 670 O O . TYR A 1 84 ? -38.504 -13.479 53.331 1.00 72.31 84 TYR A O 1
ATOM 678 N N . LEU A 1 85 ? -37.985 -13.662 51.153 1.00 65.50 85 LEU A N 1
ATOM 679 C CA . LEU A 1 85 ? -38.816 -12.533 50.716 1.00 65.50 85 LEU A CA 1
ATOM 680 C C . LEU A 1 85 ? -40.309 -12.791 50.970 1.00 65.50 85 LEU A C 1
ATOM 682 O O . LEU A 1 85 ? -40.993 -11.916 51.502 1.00 65.50 85 LEU A O 1
ATOM 686 N N . ASN A 1 86 ? -40.798 -14.000 50.677 1.00 69.69 86 ASN A N 1
ATOM 687 C CA . ASN A 1 86 ? -42.192 -14.383 50.916 1.00 69.69 86 ASN A CA 1
ATOM 688 C C . ASN A 1 86 ? -42.533 -14.403 52.414 1.00 69.69 86 ASN A C 1
ATOM 690 O O . ASN A 1 86 ? -43.551 -13.847 52.826 1.00 69.69 86 ASN A O 1
ATOM 694 N N . TYR A 1 87 ? -41.659 -14.973 53.248 1.00 69.44 87 TYR A N 1
ATOM 695 C CA . TYR A 1 87 ? -41.846 -14.993 54.701 1.00 69.44 87 TYR A CA 1
ATOM 696 C C . TYR A 1 87 ? -41.814 -13.580 55.313 1.00 69.44 87 TYR A C 1
ATOM 698 O O . TYR A 1 87 ? -42.604 -13.254 56.201 1.00 69.44 87 TYR A O 1
ATOM 706 N N . SER A 1 88 ? -40.939 -12.705 54.806 1.00 62.38 88 SER A N 1
ATOM 707 C CA . SER A 1 88 ? -40.873 -11.303 55.228 1.00 62.38 88 SER A CA 1
ATOM 708 C C . SER A 1 88 ? -42.130 -10.514 54.835 1.00 62.38 88 SER A C 1
ATOM 710 O O . SER A 1 88 ? -42.622 -9.730 55.648 1.00 62.38 88 SER A O 1
ATOM 712 N N . SER A 1 89 ? -42.692 -10.762 53.644 1.00 65.50 89 SER A N 1
ATOM 713 C CA . SER A 1 89 ? -43.956 -10.155 53.198 1.00 65.50 89 SER A CA 1
ATOM 714 C C . SER A 1 89 ? -45.116 -10.516 54.129 1.00 65.50 89 SER A C 1
ATOM 716 O O . SER A 1 89 ? -45.797 -9.627 54.634 1.00 65.50 89 SER A O 1
ATOM 718 N N . LEU A 1 90 ? -45.274 -11.807 54.444 1.00 68.19 90 LEU A N 1
ATOM 719 C CA . LEU A 1 90 ? -46.335 -12.307 55.327 1.00 68.19 90 LEU A CA 1
ATOM 720 C C . LEU A 1 90 ? -46.295 -11.693 56.736 1.00 68.19 90 LEU A C 1
ATOM 722 O O . LEU A 1 90 ? -47.339 -11.424 57.331 1.00 68.19 90 LEU A O 1
ATOM 726 N N . ASN A 1 91 ? -45.104 -11.450 57.287 1.00 68.31 91 ASN A N 1
ATOM 727 C CA . ASN A 1 91 ? -44.970 -10.817 58.602 1.00 68.31 91 ASN A CA 1
ATOM 728 C C . ASN A 1 91 ? -45.258 -9.309 58.579 1.00 68.31 91 ASN A C 1
ATOM 730 O O . ASN A 1 91 ? -45.782 -8.777 59.560 1.00 68.31 91 ASN A O 1
ATOM 734 N N . ASN A 1 92 ? -44.963 -8.625 57.471 1.00 66.75 92 ASN A N 1
ATOM 735 C CA . ASN A 1 92 ? -45.322 -7.216 57.308 1.00 66.75 92 ASN A CA 1
ATOM 736 C C . ASN A 1 92 ? -46.842 -7.042 57.186 1.00 66.75 92 ASN A C 1
ATOM 738 O O . ASN A 1 92 ? -47.397 -6.129 57.795 1.00 66.75 92 ASN A O 1
ATOM 742 N N . ASP A 1 93 ? -47.527 -7.956 56.494 1.00 71.25 93 ASP A N 1
ATOM 743 C CA . ASP A 1 93 ? -48.988 -7.930 56.388 1.00 71.25 93 ASP A CA 1
ATOM 744 C C . ASP A 1 93 ? -49.661 -8.114 57.757 1.00 71.25 93 ASP A C 1
ATOM 746 O O . ASP A 1 93 ? -50.592 -7.381 58.090 1.00 71.25 93 ASP A O 1
ATOM 750 N N . LYS A 1 94 ? -49.133 -8.998 58.617 1.00 74.19 94 LYS A N 1
ATOM 751 C CA . LYS A 1 94 ? -49.621 -9.161 60.000 1.00 74.19 94 LYS A CA 1
ATOM 752 C C . LYS A 1 94 ? -49.445 -7.896 60.849 1.00 74.19 94 LYS A C 1
ATOM 754 O O . LYS A 1 94 ? -50.381 -7.506 61.547 1.00 74.19 94 LYS A O 1
ATOM 759 N N . LYS A 1 95 ? -48.283 -7.228 60.780 1.00 71.62 95 LYS A N 1
ATOM 760 C CA . LYS A 1 95 ? -48.056 -5.949 61.486 1.00 71.62 95 LYS A CA 1
ATOM 761 C C . LYS A 1 95 ? -48.995 -4.853 60.976 1.00 71.62 95 LYS A C 1
ATOM 763 O O . LYS A 1 95 ? -49.605 -4.153 61.778 1.00 71.62 95 LYS A O 1
ATOM 768 N N . ARG A 1 96 ? -49.193 -4.756 59.660 1.00 71.31 96 ARG A N 1
ATOM 769 C CA . ARG A 1 96 ? -50.083 -3.762 59.046 1.00 71.31 96 ARG A CA 1
ATOM 770 C C . ARG A 1 96 ? -51.545 -3.965 59.446 1.00 71.31 96 ARG A C 1
ATOM 772 O O . ARG A 1 96 ? -52.236 -2.999 59.758 1.00 71.31 96 ARG A O 1
ATOM 779 N N . VAL A 1 97 ? -52.003 -5.217 59.492 1.00 75.88 97 VAL A N 1
ATOM 780 C CA . VAL A 1 97 ? -53.337 -5.577 59.999 1.00 75.88 97 VAL A CA 1
ATOM 781 C C . VAL A 1 97 ? -53.485 -5.209 61.482 1.00 75.88 97 VAL A C 1
ATOM 783 O O . VAL A 1 97 ? -54.531 -4.684 61.862 1.00 75.88 97 VAL A O 1
ATOM 786 N N . SER A 1 98 ? -52.437 -5.396 62.296 1.00 78.06 98 SER A N 1
ATOM 787 C CA . SER A 1 98 ? -52.414 -4.972 63.706 1.00 78.06 98 SER A CA 1
ATOM 788 C C . SER A 1 98 ? -52.560 -3.452 63.863 1.00 78.06 98 SER A C 1
ATOM 790 O O . SER A 1 98 ? -53.448 -2.997 64.581 1.00 78.06 98 SER A O 1
ATOM 792 N N . ILE A 1 99 ? -51.784 -2.654 63.114 1.00 73.44 99 ILE A N 1
ATOM 793 C CA . ILE A 1 99 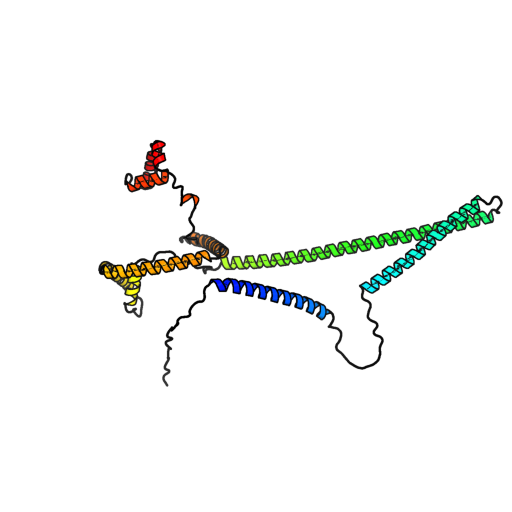? -51.866 -1.178 63.134 1.00 73.44 99 ILE A CA 1
ATOM 794 C C . ILE A 1 99 ? -53.273 -0.700 62.750 1.00 73.44 99 ILE A C 1
ATOM 796 O O . ILE A 1 99 ? -53.863 0.115 63.456 1.00 73.44 99 ILE A O 1
ATOM 800 N N . ILE A 1 100 ? -53.846 -1.245 61.668 1.00 78.25 100 ILE A N 1
ATOM 801 C CA . ILE A 1 100 ? -55.208 -0.907 61.219 1.00 78.25 100 ILE A CA 1
ATOM 802 C C . ILE A 1 100 ? -56.247 -1.265 62.298 1.00 78.25 100 ILE A C 1
ATOM 804 O O . ILE A 1 100 ? -57.223 -0.534 62.490 1.00 78.25 100 ILE A O 1
ATOM 808 N N . GLY A 1 101 ? -56.054 -2.380 63.008 1.00 78.81 101 GLY A N 1
ATOM 809 C CA . GLY A 1 101 ? -56.879 -2.772 64.152 1.00 78.81 101 GL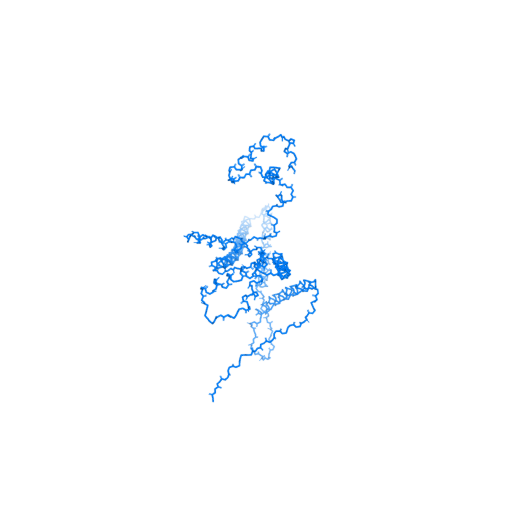Y A CA 1
ATOM 810 C C . GLY A 1 101 ? -56.792 -1.770 65.307 1.00 78.81 101 GLY A C 1
ATOM 811 O O . GLY A 1 101 ? -57.823 -1.303 65.796 1.00 78.81 101 GLY A O 1
ATOM 812 N N . SER A 1 102 ? -55.578 -1.375 65.689 1.00 78.38 102 SER A N 1
ATOM 813 C CA . SER A 1 102 ? -55.321 -0.386 66.741 1.00 78.38 102 SER A CA 1
ATOM 814 C C . SER A 1 102 ? -55.892 0.996 66.405 1.00 78.38 102 SER A C 1
ATOM 816 O O . SER A 1 102 ? -56.531 1.614 67.254 1.00 78.38 102 SER A O 1
ATOM 818 N N . GLU A 1 103 ? -55.777 1.461 65.156 1.00 76.75 103 GLU A N 1
ATOM 819 C CA . GLU A 1 103 ? -56.390 2.720 64.701 1.00 76.75 103 GLU A CA 1
ATOM 820 C C . GLU A 1 103 ? -57.922 2.701 64.793 1.00 76.75 103 GLU A C 1
ATOM 822 O O . GLU A 1 103 ? -58.544 3.685 65.207 1.00 76.75 103 GLU A O 1
ATOM 827 N N . LYS A 1 104 ? -58.553 1.579 64.424 1.00 83.25 104 LYS A N 1
ATOM 828 C CA . LYS A 1 104 ? -60.004 1.397 64.574 1.00 83.25 104 LYS A CA 1
ATOM 829 C C . LYS A 1 104 ? -60.418 1.399 66.047 1.00 83.25 104 LYS A C 1
ATOM 831 O O . LYS A 1 104 ? -61.426 2.019 66.383 1.00 83.25 104 LYS A O 1
ATOM 836 N N . ASN A 1 105 ? -59.633 0.768 66.921 1.00 78.12 105 ASN A N 1
ATOM 837 C CA . ASN A 1 105 ? -59.874 0.773 68.365 1.00 78.12 105 ASN A CA 1
ATOM 838 C C . ASN A 1 105 ? -59.746 2.178 68.966 1.00 78.12 105 ASN A C 1
ATOM 840 O O . ASN A 1 105 ? -60.620 2.572 69.731 1.00 78.12 105 ASN A O 1
ATOM 844 N N . ILE A 1 106 ? -58.747 2.972 68.562 1.00 77.25 106 ILE A N 1
ATOM 845 C CA . ILE A 1 106 ? -58.621 4.382 68.976 1.00 77.25 106 ILE A CA 1
ATOM 846 C C . ILE A 1 106 ? -59.871 5.179 68.578 1.00 77.25 106 ILE A C 1
ATOM 848 O O . ILE A 1 106 ? -60.448 5.875 69.412 1.00 77.25 106 ILE A O 1
ATOM 852 N N . LYS A 1 107 ? -60.338 5.045 67.329 1.00 82.31 107 LYS A N 1
ATOM 853 C CA . LYS A 1 107 ? -61.562 5.723 66.858 1.00 82.31 107 LYS A CA 1
ATOM 854 C C . LYS A 1 107 ? -62.802 5.303 67.655 1.00 82.31 107 LYS A C 1
ATOM 856 O O . LYS A 1 107 ? -63.661 6.135 67.942 1.00 82.31 107 LYS A O 1
ATOM 861 N N . ARG A 1 108 ? -62.892 4.023 68.033 1.00 80.44 108 ARG A N 1
ATOM 862 C CA . ARG A 1 108 ? -63.981 3.487 68.860 1.00 80.44 108 ARG A CA 1
ATOM 863 C C . ARG A 1 108 ? -63.928 4.036 70.288 1.00 80.44 108 ARG A C 1
ATOM 865 O O . ARG A 1 108 ? -64.953 4.492 70.786 1.00 80.44 108 ARG A O 1
ATOM 872 N N . LEU A 1 109 ? -62.752 4.064 70.913 1.00 75.94 109 LEU A N 1
ATOM 873 C CA . LEU A 1 109 ? -62.548 4.669 72.234 1.00 75.94 109 LEU A CA 1
ATOM 874 C C . LEU A 1 109 ? -62.927 6.158 72.227 1.00 75.94 109 LEU A C 1
ATOM 876 O O . LEU A 1 109 ? -63.651 6.601 73.113 1.00 75.94 109 LEU A O 1
ATOM 880 N N . ASP A 1 110 ? -62.557 6.899 71.179 1.00 77.19 110 ASP A N 1
ATOM 881 C CA . ASP A 1 110 ? -62.937 8.310 71.013 1.00 77.19 110 ASP A CA 1
ATOM 882 C C . ASP A 1 110 ? -64.447 8.525 70.924 1.00 77.19 110 ASP A C 1
ATOM 884 O O . ASP A 1 110 ? -64.966 9.506 71.457 1.00 77.19 110 ASP A O 1
ATOM 888 N N . SER A 1 111 ? -65.168 7.610 70.272 1.00 80.31 111 SER A N 1
ATOM 889 C CA . SER A 1 111 ? -66.631 7.665 70.223 1.00 80.31 111 SER A CA 1
ATOM 890 C C . SER A 1 111 ? -67.282 7.361 71.578 1.00 80.31 111 SER A C 1
ATOM 892 O O . SER A 1 111 ? -68.270 8.001 71.929 1.00 80.31 111 SER A O 1
ATOM 894 N N . ILE A 1 112 ? -66.705 6.444 72.366 1.00 77.00 112 ILE A N 1
ATOM 895 C CA . ILE A 1 112 ? -67.198 6.089 73.706 1.00 77.00 112 ILE A CA 1
ATOM 896 C C . ILE A 1 112 ? -67.018 7.272 74.658 1.00 77.00 112 ILE A C 1
ATOM 898 O O . ILE A 1 112 ? -67.991 7.701 75.268 1.00 77.00 112 ILE A O 1
ATOM 902 N N . VAL A 1 113 ? -65.812 7.851 74.708 1.00 74.75 113 VAL A N 1
ATOM 903 C CA . VAL A 1 113 ? -65.491 9.004 75.568 1.00 74.75 113 VAL A CA 1
ATOM 904 C C . VAL A 1 113 ? -66.374 10.216 75.246 1.00 74.75 113 VAL A C 1
ATOM 906 O O . VAL A 1 113 ? -66.809 10.919 76.154 1.00 74.75 113 VAL A O 1
ATOM 909 N N . LYS A 1 114 ? -66.681 10.457 73.962 1.00 79.44 114 LYS A N 1
ATOM 910 C CA . LYS A 1 114 ? -67.563 11.561 73.540 1.00 79.44 114 LYS A CA 1
ATOM 911 C C . LYS A 1 114 ? -69.032 11.362 73.924 1.00 79.44 114 LYS A C 1
ATOM 913 O O . LYS A 1 114 ? -69.720 12.350 74.165 1.00 79.44 114 LYS A O 1
ATOM 918 N N . ASN A 1 115 ? -69.513 10.119 73.962 1.00 77.06 115 ASN A N 1
ATOM 919 C CA . ASN A 1 115 ? -70.928 9.807 74.193 1.00 77.06 115 ASN A CA 1
ATOM 920 C C . ASN A 1 115 ? -71.271 9.557 75.669 1.00 77.06 115 ASN A C 1
ATOM 922 O O . ASN A 1 115 ? -72.441 9.579 76.044 1.00 77.06 115 ASN A O 1
ATOM 926 N N . SER A 1 116 ? -70.276 9.338 76.523 1.00 65.56 116 SER A N 1
ATOM 927 C CA . SER A 1 116 ? -70.477 9.091 77.946 1.00 65.56 116 SER A CA 1
ATOM 928 C C . SER A 1 116 ? -70.565 10.386 78.760 1.00 65.56 116 SER A C 1
ATOM 930 O O . SER A 1 116 ? -69.561 10.863 79.289 1.00 65.56 116 SER A O 1
ATOM 932 N N . ARG A 1 117 ? -71.769 10.950 78.904 1.00 50.53 117 ARG A N 1
ATOM 933 C CA . ARG A 1 117 ? -72.070 11.921 79.971 1.00 50.53 117 ARG A CA 1
ATOM 934 C C . ARG A 1 117 ? -72.441 11.138 81.235 1.00 50.53 117 ARG A C 1
ATOM 936 O O . ARG A 1 117 ? -73.530 10.580 81.289 1.00 50.53 117 ARG A O 1
ATOM 943 N N . GLY A 1 118 ? -71.528 11.060 82.207 1.00 58.00 118 GLY A N 1
ATOM 944 C CA . GLY A 1 118 ? -71.765 10.403 83.505 1.00 58.00 118 GLY A CA 1
ATOM 945 C C . GLY A 1 118 ? -70.970 9.120 83.783 1.00 58.00 118 GLY A C 1
ATOM 946 O O . GLY A 1 118 ? -71.248 8.454 84.775 1.00 58.00 118 GLY A O 1
ATOM 947 N N . LEU A 1 119 ? -69.983 8.757 82.953 1.00 57.81 119 LEU A N 1
ATOM 948 C CA . LEU A 1 119 ? -68.960 7.791 83.382 1.00 57.81 119 LEU A CA 1
ATOM 949 C C . LEU A 1 119 ? -68.072 8.468 84.432 1.00 57.81 119 LEU A C 1
ATOM 951 O O . LEU A 1 119 ? -67.623 9.587 84.197 1.00 57.81 119 LEU A O 1
ATOM 955 N N . GLY A 1 120 ? -67.836 7.802 85.565 1.00 65.31 120 GLY A N 1
ATOM 956 C CA . GLY A 1 120 ? -66.963 8.317 86.622 1.00 65.31 120 GLY A CA 1
ATOM 957 C C . GLY A 1 120 ? -65.563 8.642 86.095 1.00 65.31 120 GLY A C 1
ATOM 958 O O . GLY A 1 120 ? -65.067 7.961 85.192 1.00 65.31 120 GLY A O 1
ATOM 959 N N . ASP A 1 121 ? -64.941 9.679 86.659 1.00 76.38 121 ASP A N 1
ATOM 960 C CA . ASP A 1 121 ? -63.666 10.250 86.201 1.00 76.38 121 ASP A CA 1
ATOM 961 C C . ASP A 1 121 ? -62.566 9.189 85.998 1.00 76.38 121 ASP A C 1
ATOM 963 O O . ASP A 1 121 ? -61.791 9.258 85.043 1.00 76.38 121 ASP A O 1
ATOM 967 N N . GLU A 1 122 ? -62.558 8.136 86.818 1.00 77.62 122 GLU A N 1
ATOM 968 C CA . GLU A 1 122 ? -61.627 7.005 86.716 1.00 77.62 122 GLU A CA 1
ATOM 969 C C . GLU A 1 122 ? -61.687 6.277 85.361 1.00 77.62 122 GLU A C 1
ATOM 971 O O . GLU A 1 122 ? -60.653 5.912 84.794 1.00 77.62 122 GLU A O 1
ATOM 976 N N . ILE A 1 123 ? -62.884 6.105 84.788 1.00 77.94 123 ILE A N 1
ATOM 977 C CA . ILE A 1 123 ? -63.063 5.424 83.498 1.00 77.94 123 ILE A CA 1
ATOM 978 C C . ILE A 1 123 ? -62.590 6.328 82.353 1.00 77.94 123 ILE A C 1
ATOM 980 O O . ILE A 1 123 ? -61.963 5.844 81.408 1.00 77.94 123 ILE A O 1
ATOM 984 N N . GLN A 1 124 ? -62.815 7.644 82.438 1.00 75.31 124 GLN A N 1
ATOM 985 C CA . GLN A 1 124 ? -62.266 8.588 81.457 1.00 75.31 124 GLN A CA 1
ATOM 986 C C . GLN A 1 124 ? -60.735 8.620 81.480 1.00 75.31 124 GLN A C 1
ATOM 988 O O . GLN A 1 124 ? -60.109 8.639 80.413 1.00 75.31 124 GLN A O 1
ATOM 993 N N . VAL A 1 125 ? -60.131 8.590 82.672 1.00 83.62 125 VAL A N 1
ATOM 994 C CA . VAL A 1 125 ? -58.674 8.533 82.833 1.00 83.62 125 VAL A CA 1
ATOM 995 C C . VAL A 1 125 ? -58.126 7.244 82.220 1.00 83.62 125 VAL A C 1
ATOM 997 O O . VAL A 1 125 ? -57.228 7.309 81.384 1.00 83.62 125 VAL A O 1
ATOM 1000 N N . PHE A 1 126 ? -58.716 6.083 82.524 1.00 82.94 126 PHE A N 1
ATOM 1001 C CA . PHE A 1 126 ? -58.285 4.800 81.957 1.00 82.94 126 PHE A CA 1
ATOM 1002 C C . PHE A 1 126 ? -58.343 4.768 80.420 1.00 82.94 126 PHE A C 1
ATOM 1004 O O . PHE A 1 126 ? -57.379 4.359 79.764 1.00 82.94 126 PHE A O 1
ATOM 1011 N N . LEU A 1 127 ? -59.451 5.231 79.825 1.00 78.62 127 LEU A N 1
ATOM 1012 C CA . LEU A 1 127 ? -59.617 5.268 78.367 1.00 78.62 127 LEU A CA 1
ATOM 1013 C C . LEU A 1 127 ? -58.622 6.234 77.704 1.00 78.62 127 LEU A C 1
ATOM 1015 O O . LEU A 1 127 ? -58.104 5.937 76.625 1.00 78.62 127 LEU A O 1
ATOM 1019 N N . SER A 1 128 ? -58.316 7.358 78.359 1.00 80.94 128 SER A N 1
ATOM 1020 C CA . SER A 1 128 ? -57.324 8.331 77.886 1.00 80.94 128 SER A CA 1
ATOM 1021 C C . SER A 1 128 ? -55.904 7.762 77.927 1.00 80.94 128 SER A C 1
ATOM 1023 O O . SER A 1 128 ? -55.173 7.876 76.942 1.00 80.94 128 SER A O 1
ATOM 1025 N N . THR A 1 129 ? -55.535 7.065 79.005 1.00 85.69 129 THR A N 1
ATOM 1026 C CA . THR A 1 129 ? -54.238 6.383 79.126 1.00 85.69 129 THR A CA 1
ATOM 1027 C C . THR A 1 129 ? -54.083 5.298 78.060 1.00 85.69 129 THR A C 1
ATOM 1029 O O . THR A 1 129 ? -53.095 5.293 77.326 1.00 85.69 129 THR A O 1
ATOM 1032 N N . LYS A 1 130 ? -55.099 4.441 77.870 1.00 85.69 130 LYS A N 1
ATOM 1033 C CA . LYS A 1 130 ? -55.085 3.404 76.820 1.00 85.69 130 LYS A CA 1
ATOM 1034 C C . LYS A 1 130 ? -54.981 3.978 75.409 1.00 85.69 130 LYS A C 1
ATOM 1036 O O . LYS A 1 130 ? -54.340 3.385 74.541 1.00 85.69 130 LYS A O 1
ATOM 1041 N N . LYS A 1 131 ? -55.596 5.136 75.165 1.00 82.69 131 LYS A N 1
ATOM 1042 C CA . LYS A 1 131 ? -55.491 5.848 73.889 1.00 82.69 131 LYS A CA 1
ATOM 1043 C C . LYS A 1 131 ? -54.065 6.341 73.630 1.00 82.69 131 LYS A C 1
ATOM 1045 O O . LYS A 1 131 ? -53.579 6.193 72.509 1.00 82.69 131 LYS A O 1
ATOM 1050 N N . GLU A 1 132 ? -53.403 6.922 74.627 1.00 88.44 132 GLU A N 1
ATOM 1051 C CA . GLU A 1 132 ? -52.016 7.382 74.484 1.00 88.44 132 GLU A CA 1
ATOM 1052 C C . GLU A 1 132 ? -51.027 6.215 74.348 1.00 88.44 132 GLU A C 1
ATOM 1054 O O . GLU A 1 132 ? -50.132 6.282 73.504 1.00 88.44 132 GLU A O 1
ATOM 1059 N N . GLU A 1 133 ? -51.246 5.102 75.058 1.00 87.38 133 GLU A N 1
ATOM 1060 C CA . GLU A 1 133 ? -50.486 3.858 74.864 1.00 87.38 133 GLU A CA 1
ATOM 1061 C C . GLU A 1 133 ? -50.561 3.375 73.406 1.00 87.38 133 GLU A C 1
ATOM 1063 O O . GLU A 1 133 ? -49.525 3.231 72.753 1.00 87.38 133 GLU A O 1
ATOM 1068 N N . LEU A 1 134 ? -51.768 3.226 72.843 1.00 83.88 134 LEU A N 1
ATOM 1069 C CA . LEU A 1 134 ? -51.951 2.783 71.453 1.00 83.88 134 LEU A CA 1
ATOM 1070 C C . LEU A 1 134 ? -51.344 3.766 70.438 1.00 83.88 134 LEU A C 1
ATOM 1072 O O . LEU A 1 134 ? -50.766 3.349 69.433 1.00 83.88 134 LEU A O 1
ATOM 1076 N N . LYS A 1 135 ? -51.432 5.080 70.687 1.00 87.56 135 LYS A N 1
ATOM 1077 C CA . LYS A 1 135 ? -50.768 6.088 69.841 1.00 87.56 135 LYS A CA 1
ATOM 1078 C C . LYS A 1 135 ? -49.248 5.956 69.887 1.00 87.56 135 LYS A C 1
ATOM 1080 O O . LYS A 1 135 ? -48.600 6.120 68.852 1.00 87.56 135 LYS A O 1
ATOM 1085 N N . SER A 1 136 ? -48.677 5.699 71.063 1.00 86.81 136 SER A N 1
ATOM 1086 C CA . SER A 1 136 ? -47.235 5.499 71.221 1.00 86.81 136 SER A CA 1
ATOM 1087 C C . SER A 1 136 ? -46.754 4.245 70.478 1.00 86.81 136 SER A C 1
ATOM 1089 O O . SER A 1 136 ? -45.718 4.288 69.815 1.00 86.81 136 SER A O 1
ATOM 1091 N N . GLU A 1 137 ? -47.558 3.178 70.479 1.00 86.62 137 GLU A N 1
ATOM 1092 C CA . GLU A 1 137 ? -47.265 1.913 69.798 1.00 86.62 137 GLU A CA 1
ATOM 1093 C C . GLU A 1 137 ? -47.337 2.044 68.266 1.00 86.62 137 GLU A C 1
ATOM 1095 O O . GLU A 1 137 ? -46.467 1.555 67.545 1.00 86.62 137 GLU A O 1
ATOM 1100 N N . ILE A 1 138 ? -48.316 2.790 67.741 1.00 84.00 138 ILE A N 1
ATOM 1101 C CA . ILE A 1 138 ? -48.383 3.115 66.305 1.00 84.00 138 ILE A CA 1
ATOM 1102 C C . ILE A 1 138 ? -47.175 3.970 65.887 1.00 84.00 138 ILE A C 1
ATOM 1104 O O . ILE A 1 138 ? -46.574 3.734 64.834 1.00 84.00 138 ILE A O 1
ATOM 1108 N N . LYS A 1 139 ? -46.771 4.949 66.710 1.00 91.00 139 LYS A N 1
ATOM 1109 C CA . LYS A 1 139 ? -45.583 5.777 66.441 1.00 91.00 139 LYS A CA 1
ATOM 1110 C C . LYS A 1 139 ? -44.296 4.949 66.415 1.00 91.00 139 LYS A C 1
ATOM 1112 O O . LYS A 1 139 ? -43.503 5.108 65.494 1.00 91.00 139 LYS A O 1
ATOM 1117 N N . SER A 1 140 ? -44.083 4.047 67.373 1.00 85.88 140 SER A N 1
ATOM 1118 C CA . SER A 1 140 ? -42.882 3.199 67.374 1.00 85.88 140 SER A CA 1
ATOM 1119 C C . SER A 1 140 ? -42.859 2.239 66.178 1.00 85.88 140 SER A C 1
ATOM 1121 O O . SER A 1 140 ? -41.818 2.075 65.540 1.00 85.88 140 SER A O 1
ATOM 1123 N N . CYS A 1 141 ? -44.012 1.676 65.800 1.00 81.12 141 CYS A N 1
ATOM 1124 C CA . CYS A 1 141 ? -44.114 0.781 64.650 1.00 81.12 141 CYS A CA 1
ATOM 1125 C C . CYS A 1 141 ? -43.877 1.504 63.309 1.00 81.12 141 CYS A C 1
ATOM 1127 O O . CYS A 1 141 ? -43.169 0.987 62.444 1.00 81.12 141 CYS A O 1
ATOM 1129 N N . THR A 1 142 ? -44.394 2.727 63.149 1.00 84.88 142 THR A N 1
ATOM 1130 C CA . THR A 1 142 ? -44.162 3.546 61.942 1.00 84.88 142 THR A CA 1
ATOM 1131 C C . THR A 1 142 ? -42.696 3.955 61.781 1.00 84.88 142 THR A C 1
ATOM 1133 O O . THR A 1 142 ? -42.173 3.882 60.668 1.00 84.88 142 THR A O 1
ATOM 1136 N N . ILE A 1 143 ? -42.003 4.291 62.877 1.00 89.25 143 ILE A N 1
ATOM 1137 C CA . ILE A 1 143 ? -40.553 4.558 62.869 1.00 89.25 143 ILE A CA 1
ATOM 1138 C C . ILE A 1 143 ? -39.775 3.309 62.419 1.00 89.25 143 ILE A C 1
ATOM 1140 O O . ILE A 1 143 ? -38.915 3.400 61.541 1.00 89.25 143 ILE A O 1
ATOM 1144 N N . GLU A 1 144 ? -40.108 2.127 62.955 1.00 87.38 144 GLU A N 1
ATOM 1145 C CA . GLU A 1 144 ? -39.457 0.860 62.586 1.00 87.38 144 GLU A CA 1
ATOM 1146 C C . GLU A 1 144 ? -39.646 0.528 61.090 1.00 87.38 144 GLU A C 1
ATOM 1148 O O . GLU A 1 144 ? -38.711 0.085 60.412 1.00 87.38 144 GLU A O 1
ATOM 1153 N N . GLU A 1 145 ? -40.845 0.750 60.541 1.00 87.38 145 GLU A N 1
ATOM 1154 C CA . GLU A 1 145 ? -41.118 0.562 59.112 1.00 87.38 145 GLU A CA 1
ATOM 1155 C C . GLU A 1 145 ? -40.349 1.552 58.232 1.00 87.38 145 GLU A C 1
ATOM 1157 O O . GLU A 1 145 ? -39.810 1.165 57.188 1.00 87.38 145 GLU A O 1
ATOM 1162 N N . GLU A 1 146 ? -40.272 2.819 58.637 1.00 92.06 146 GLU A N 1
ATOM 1163 C CA . GLU A 1 146 ? -39.539 3.844 57.900 1.00 92.06 146 GLU A CA 1
ATOM 1164 C C . GLU A 1 146 ? -38.037 3.531 57.862 1.00 92.06 146 GLU A C 1
ATOM 1166 O O . GLU A 1 146 ? -37.412 3.589 56.797 1.00 92.06 146 GLU A O 1
ATOM 1171 N N . GLU A 1 147 ? -37.455 3.106 58.986 1.00 93.06 147 GLU A N 1
ATOM 1172 C CA . GLU A 1 147 ? -36.069 2.644 59.037 1.00 93.06 147 GLU A CA 1
ATOM 1173 C C . GLU A 1 147 ? -35.826 1.435 58.131 1.00 93.06 147 GLU A C 1
ATOM 1175 O O . GLU A 1 147 ? -34.831 1.398 57.399 1.00 93.06 147 GLU A O 1
ATOM 1180 N N . LYS A 1 148 ? -36.737 0.454 58.119 1.00 89.25 148 LYS A N 1
ATOM 1181 C CA . LYS A 1 148 ? -36.637 -0.701 57.213 1.00 89.25 148 LYS A CA 1
ATOM 1182 C C . LYS A 1 148 ? -36.675 -0.273 55.752 1.00 89.25 148 LYS A C 1
ATOM 1184 O O . LYS A 1 148 ? -35.852 -0.747 54.967 1.00 89.25 148 LYS A O 1
ATOM 1189 N N . ARG A 1 149 ? -37.563 0.654 55.378 1.00 89.69 149 ARG A N 1
ATOM 1190 C CA . ARG A 1 149 ? -37.617 1.209 54.014 1.00 89.69 149 ARG A CA 1
ATOM 1191 C C . ARG A 1 149 ? -36.316 1.917 53.648 1.00 89.69 149 ARG A C 1
ATOM 1193 O O . ARG A 1 149 ? -35.790 1.673 52.563 1.00 89.69 149 ARG A O 1
ATOM 1200 N N . LYS A 1 150 ? -35.754 2.718 54.560 1.00 95.38 150 LYS A N 1
ATOM 1201 C CA . LYS A 1 150 ? -34.448 3.376 54.376 1.00 95.38 150 LYS A CA 1
ATOM 1202 C C . LYS A 1 150 ? -33.326 2.353 54.173 1.00 95.38 150 LYS A C 1
ATOM 1204 O O . LYS A 1 150 ? -32.536 2.503 53.243 1.00 95.38 150 LYS A O 1
ATOM 1209 N N . ARG A 1 151 ? -33.288 1.270 54.960 1.00 93.00 151 ARG A N 1
ATOM 1210 C CA . ARG A 1 151 ? -32.306 0.177 54.801 1.00 93.00 151 ARG A CA 1
ATOM 1211 C C . ARG A 1 151 ? -32.458 -0.538 53.457 1.00 93.00 151 ARG A C 1
ATOM 1213 O O . ARG A 1 151 ? -31.465 -0.741 52.762 1.00 93.00 151 ARG A O 1
ATOM 1220 N N . ILE A 1 152 ? -33.683 -0.872 53.047 1.00 92.19 152 ILE A N 1
ATOM 1221 C CA . ILE A 1 152 ? -33.946 -1.512 51.747 1.00 92.19 152 ILE A CA 1
ATOM 1222 C C . ILE A 1 152 ? -33.505 -0.595 50.600 1.00 92.19 152 ILE A C 1
ATOM 1224 O O . ILE A 1 152 ? -32.763 -1.035 49.721 1.00 92.19 152 ILE A O 1
ATOM 1228 N N . ALA A 1 153 ? -33.881 0.686 50.631 1.00 94.81 153 ALA A N 1
ATOM 1229 C CA . ALA A 1 153 ? -33.475 1.662 49.621 1.00 94.81 153 ALA A CA 1
ATOM 1230 C C . ALA A 1 153 ? -31.945 1.811 49.544 1.00 94.81 153 ALA A C 1
ATOM 1232 O O . ALA A 1 153 ? -31.375 1.787 48.451 1.00 94.81 153 ALA A O 1
ATOM 1233 N N . LEU A 1 154 ? -31.268 1.875 50.696 1.00 95.19 154 LEU A N 1
ATOM 1234 C CA . LEU A 1 154 ? -29.810 1.937 50.770 1.00 95.19 154 LEU A CA 1
ATOM 1235 C C . LEU A 1 154 ? -29.158 0.686 50.165 1.00 95.19 154 LEU A C 1
ATOM 1237 O O . LEU A 1 154 ? -28.264 0.804 49.330 1.00 95.19 154 LEU A O 1
ATOM 1241 N N . THR A 1 155 ? -29.628 -0.515 50.521 1.00 93.12 155 THR A N 1
ATOM 1242 C CA . THR A 1 155 ? -29.086 -1.766 49.957 1.00 93.12 155 THR A CA 1
ATOM 1243 C C . THR A 1 155 ? -29.308 -1.871 48.448 1.00 93.12 155 THR A C 1
ATOM 1245 O O . THR A 1 155 ? -28.416 -2.338 47.739 1.00 93.12 155 THR A O 1
ATOM 1248 N N . LYS A 1 156 ? -30.453 -1.399 47.935 1.00 95.88 156 LYS A N 1
ATOM 1249 C CA . LYS A 1 156 ? -30.727 -1.336 46.494 1.00 95.88 156 LYS A CA 1
ATOM 1250 C C . LYS A 1 156 ? -29.750 -0.391 45.788 1.00 95.88 156 LYS A C 1
ATOM 1252 O O . LYS A 1 156 ? -29.124 -0.804 44.817 1.00 95.88 156 LYS A O 1
ATOM 1257 N N . SER A 1 157 ? -29.536 0.811 46.329 1.00 95.62 157 SER A N 1
ATOM 1258 C CA . SER A 1 157 ? -28.573 1.770 45.770 1.00 95.62 157 SER A CA 1
ATOM 1259 C C . SER A 1 157 ? -27.136 1.234 45.789 1.00 95.62 157 SER A C 1
ATOM 1261 O O . SER A 1 157 ? -26.398 1.400 44.820 1.00 95.62 157 SER A O 1
ATOM 1263 N N . ILE A 1 158 ? -26.733 0.535 46.857 1.00 96.06 158 ILE A N 1
ATOM 1264 C CA . ILE A 1 158 ? -25.414 -0.111 46.933 1.00 96.06 158 ILE A CA 1
ATOM 1265 C C . ILE A 1 158 ? -25.276 -1.188 45.850 1.00 96.06 158 ILE A C 1
ATOM 1267 O O . ILE A 1 158 ? -24.246 -1.240 45.180 1.00 96.06 158 ILE A O 1
ATOM 1271 N N . LYS A 1 159 ? -26.302 -2.023 45.638 1.00 95.69 159 LYS A N 1
ATOM 1272 C CA . LYS A 1 159 ? -26.293 -3.045 44.578 1.00 95.69 159 LYS A CA 1
ATOM 1273 C C . LYS A 1 159 ? -26.170 -2.426 43.185 1.00 95.69 159 LYS A C 1
ATOM 1275 O O . LYS A 1 159 ? -25.353 -2.892 42.398 1.00 95.69 159 LYS A O 1
ATOM 1280 N N . GLU A 1 160 ? -26.921 -1.365 42.903 1.00 96.31 160 GLU A N 1
ATOM 1281 C CA . GLU A 1 160 ? -26.849 -0.640 41.626 1.00 96.31 160 GLU A CA 1
ATOM 1282 C C . GLU A 1 160 ? -25.449 -0.054 41.388 1.00 96.31 160 GLU A C 1
ATOM 1284 O O . GLU A 1 160 ? -24.854 -0.293 40.337 1.00 96.31 160 GLU A O 1
ATOM 1289 N N . LYS A 1 161 ? -24.864 0.608 42.397 1.00 97.00 161 LYS A N 1
ATOM 1290 C CA . LYS A 1 161 ? -23.487 1.128 42.323 1.00 97.00 161 LYS A CA 1
ATOM 1291 C C . LYS A 1 161 ? -22.455 0.018 42.117 1.00 97.00 161 LYS A C 1
ATOM 1293 O O . LYS A 1 161 ? -21.500 0.194 41.365 1.00 97.00 161 LYS A O 1
ATOM 1298 N N . MET A 1 162 ? -22.632 -1.135 42.760 1.00 95.69 162 MET A N 1
ATOM 1299 C CA . MET A 1 162 ? -21.742 -2.287 42.588 1.00 95.69 162 MET A CA 1
ATOM 1300 C C . MET A 1 162 ? -21.804 -2.854 41.166 1.00 95.69 162 MET A C 1
ATOM 1302 O O . MET A 1 162 ? -20.759 -3.183 40.604 1.00 95.69 162 MET A O 1
ATOM 1306 N N . GLU A 1 163 ? -22.990 -2.950 40.562 1.00 97.12 163 GLU A N 1
ATOM 1307 C CA . GLU A 1 163 ? -23.130 -3.384 39.166 1.00 97.12 163 GLU A CA 1
ATOM 1308 C C . GLU A 1 163 ? -22.540 -2.370 38.182 1.00 97.12 163 GLU A C 1
ATOM 1310 O O . GLU A 1 163 ? -21.826 -2.751 37.253 1.00 97.12 163 GLU A O 1
ATOM 1315 N N . GLU A 1 164 ? -22.726 -1.073 38.426 1.00 97.50 164 GLU A N 1
ATOM 1316 C CA . GLU A 1 164 ? -22.087 -0.025 37.628 1.00 97.50 164 GLU A CA 1
ATOM 1317 C C . GLU A 1 164 ? -20.552 -0.129 37.678 1.00 97.50 164 GLU A C 1
ATOM 1319 O O . GLU A 1 164 ? -19.878 -0.098 36.641 1.00 97.50 164 GLU A O 1
ATOM 1324 N N . ILE A 1 165 ? -19.981 -0.339 38.870 1.00 97.12 165 ILE A N 1
ATOM 1325 C CA . ILE A 1 165 ? -18.539 -0.558 39.048 1.00 97.12 165 ILE A CA 1
ATOM 1326 C C . ILE A 1 165 ? -18.076 -1.805 38.280 1.00 97.12 165 ILE A C 1
ATOM 1328 O O . ILE A 1 165 ? -17.049 -1.751 37.597 1.00 97.12 165 ILE A O 1
ATOM 1332 N N . LYS A 1 166 ? -18.830 -2.913 38.324 1.00 97.88 166 LYS A N 1
ATOM 1333 C CA . LYS A 1 166 ? -18.503 -4.136 37.568 1.00 97.88 166 LYS A CA 1
ATOM 1334 C C . LYS A 1 166 ? -18.499 -3.894 36.059 1.00 97.88 166 LYS A C 1
ATOM 1336 O O . LYS A 1 166 ? -17.542 -4.279 35.385 1.00 97.88 166 LYS A O 1
ATOM 1341 N N . ILE A 1 167 ? -19.518 -3.221 35.524 1.00 97.69 167 ILE A N 1
ATOM 1342 C CA . ILE A 1 167 ? -19.599 -2.876 34.095 1.00 97.69 167 ILE A CA 1
ATOM 1343 C C . ILE A 1 167 ? -18.409 -1.995 33.693 1.00 97.69 167 ILE A C 1
ATOM 1345 O O . ILE A 1 167 ? -17.762 -2.238 32.668 1.00 97.69 167 ILE A O 1
ATOM 1349 N N . ASN A 1 168 ? -18.061 -1.011 34.523 1.00 97.56 168 ASN A N 1
ATOM 1350 C CA . ASN A 1 168 ? -16.914 -0.140 34.287 1.00 97.56 168 ASN A CA 1
ATOM 1351 C C . ASN A 1 168 ? -15.585 -0.910 34.283 1.00 97.56 168 ASN A C 1
ATOM 1353 O O . ASN A 1 168 ? -14.758 -0.687 33.393 1.00 97.56 168 ASN A O 1
ATOM 1357 N N . LEU A 1 169 ? -15.392 -1.864 35.198 1.00 97.88 169 LEU A N 1
ATOM 1358 C CA . LEU A 1 169 ? -14.214 -2.739 35.216 1.00 97.88 169 LEU A CA 1
ATOM 1359 C C . LEU A 1 169 ? -14.105 -3.577 33.934 1.00 97.88 169 LEU A C 1
ATOM 1361 O O . LEU A 1 169 ? -13.053 -3.567 33.288 1.00 97.88 169 LEU A O 1
ATOM 1365 N N . ILE A 1 170 ? -15.197 -4.218 33.506 1.00 97.88 170 ILE A N 1
ATOM 1366 C CA . ILE A 1 170 ? -15.243 -5.010 32.265 1.00 97.88 170 ILE A CA 1
ATOM 1367 C C . ILE A 1 170 ? -14.896 -4.133 31.050 1.00 97.88 170 ILE A C 1
ATOM 1369 O O . ILE A 1 170 ? -14.065 -4.502 30.213 1.00 97.88 170 ILE A O 1
ATOM 1373 N N . ASN A 1 171 ? -15.462 -2.927 30.974 1.00 96.56 171 ASN A N 1
ATOM 1374 C CA . ASN A 1 171 ? -15.175 -1.970 29.905 1.00 96.56 171 ASN A CA 1
ATOM 1375 C C . ASN A 1 171 ? -13.708 -1.515 29.901 1.00 96.56 171 ASN A C 1
ATOM 1377 O O . ASN A 1 171 ? -13.091 -1.413 28.833 1.00 96.56 171 ASN A O 1
ATOM 1381 N N . MET A 1 172 ? -13.118 -1.265 31.073 1.00 97.81 172 MET A N 1
ATOM 1382 C CA . MET A 1 172 ? -11.695 -0.938 31.185 1.00 97.81 172 MET A CA 1
ATOM 1383 C C . MET A 1 172 ? -10.804 -2.091 30.713 1.00 97.81 172 MET A C 1
ATOM 1385 O O . MET A 1 172 ? -9.815 -1.856 30.013 1.00 97.81 172 MET A O 1
ATOM 1389 N N . GLU A 1 173 ? -11.141 -3.336 31.047 1.00 97.88 173 GLU A N 1
ATOM 1390 C CA . GLU A 1 173 ? -10.397 -4.507 30.583 1.00 97.88 173 GLU A CA 1
ATOM 1391 C C . GLU A 1 173 ? -10.489 -4.699 29.068 1.00 97.88 173 GLU A C 1
ATOM 1393 O O . GLU A 1 173 ? -9.464 -4.929 28.415 1.00 97.88 173 GLU A O 1
ATOM 1398 N N . MET A 1 174 ? -11.682 -4.549 28.485 1.00 97.00 174 MET A N 1
ATOM 1399 C CA . MET A 1 174 ? -11.866 -4.605 27.032 1.00 97.00 174 MET A CA 1
ATOM 1400 C C . MET A 1 174 ? -11.049 -3.518 26.326 1.00 97.00 174 MET A C 1
ATOM 1402 O O . MET A 1 174 ? -10.314 -3.816 25.380 1.00 97.00 174 MET A O 1
ATOM 1406 N N . LYS A 1 175 ? -11.072 -2.276 26.831 1.00 96.81 175 LYS A N 1
ATOM 1407 C CA . LYS A 1 175 ? -10.236 -1.179 26.313 1.00 96.81 175 LYS A CA 1
ATOM 1408 C C . LYS A 1 175 ? -8.743 -1.515 26.394 1.00 96.81 175 LYS A C 1
ATOM 1410 O O . LYS A 1 175 ? -8.025 -1.337 25.407 1.00 96.81 175 LYS A O 1
ATOM 1415 N N . LYS A 1 176 ? -8.270 -2.068 27.520 1.00 97.44 176 LYS A N 1
ATOM 1416 C CA . LYS A 1 176 ? -6.872 -2.514 27.684 1.00 97.44 176 LYS A CA 1
ATOM 1417 C C . LYS A 1 176 ? -6.496 -3.606 26.674 1.00 97.44 176 LYS A C 1
ATOM 1419 O O . LYS A 1 176 ? -5.413 -3.530 26.090 1.00 97.44 176 LYS A O 1
ATOM 1424 N N . LYS A 1 177 ? -7.367 -4.593 26.427 1.00 97.38 177 LYS A N 1
ATOM 1425 C CA . LYS A 1 177 ? -7.144 -5.656 25.424 1.00 97.38 177 LYS A CA 1
ATOM 1426 C C . LYS A 1 177 ? -7.040 -5.078 24.009 1.00 97.38 177 LYS A C 1
ATOM 1428 O O . LYS A 1 177 ? -6.049 -5.332 23.324 1.00 97.38 177 LYS A O 1
ATOM 1433 N N . ILE A 1 178 ? -7.975 -4.209 23.619 1.00 96.31 178 ILE A N 1
ATOM 1434 C CA . ILE A 1 178 ? -7.966 -3.528 22.312 1.00 96.31 178 ILE A CA 1
ATOM 1435 C C . ILE A 1 178 ? -6.686 -2.700 22.131 1.00 96.31 178 ILE A C 1
ATOM 1437 O O . ILE A 1 178 ? -6.049 -2.757 21.077 1.00 96.31 178 ILE A O 1
ATOM 1441 N N . MET A 1 179 ? -6.264 -1.953 23.156 1.00 96.81 179 MET A N 1
ATOM 1442 C CA . MET A 1 179 ? -5.019 -1.180 23.107 1.00 96.81 179 MET A CA 1
ATOM 1443 C C . MET A 1 179 ? -3.784 -2.070 22.950 1.00 96.81 179 MET A C 1
ATOM 1445 O O . MET A 1 179 ? -2.908 -1.752 22.145 1.00 96.81 179 MET A O 1
ATOM 1449 N N . LYS A 1 180 ? -3.701 -3.189 23.682 1.00 97.38 180 LYS A N 1
ATOM 1450 C CA . LYS A 1 180 ? -2.591 -4.148 23.553 1.00 97.38 180 LYS A CA 1
ATOM 1451 C C . LYS A 1 180 ? -2.515 -4.728 22.138 1.00 97.38 180 LYS A C 1
ATOM 1453 O O . LYS A 1 180 ? -1.427 -4.806 21.569 1.00 97.38 180 LYS A O 1
ATOM 1458 N N . GLU A 1 181 ? -3.651 -5.075 21.537 1.00 97.06 181 GLU A N 1
ATOM 1459 C CA . GLU A 1 181 ? -3.689 -5.558 20.154 1.00 97.06 181 GLU A CA 1
ATOM 1460 C C . GLU A 1 181 ? -3.275 -4.497 19.136 1.00 97.06 181 GLU A C 1
ATOM 1462 O O . GLU A 1 181 ? -2.504 -4.803 18.223 1.00 97.06 181 GLU A O 1
ATOM 1467 N N . LYS A 1 182 ? -3.744 -3.251 19.291 1.00 96.25 182 LYS A N 1
ATOM 1468 C CA . LYS A 1 182 ? -3.327 -2.127 18.438 1.00 96.25 182 LYS A CA 1
ATOM 1469 C C . LYS A 1 182 ? -1.815 -1.916 18.512 1.00 96.25 182 LYS A C 1
ATOM 1471 O O . LYS A 1 182 ? -1.162 -1.958 17.472 1.00 96.25 182 LYS A O 1
ATOM 1476 N N . LYS A 1 183 ? -1.246 -1.852 19.722 1.00 96.94 183 LYS A N 1
ATOM 1477 C CA . LYS A 1 183 ? 0.209 -1.747 19.935 1.00 96.94 183 LYS A CA 1
ATOM 1478 C C . LYS A 1 183 ? 0.973 -2.904 19.284 1.00 96.94 183 LYS A C 1
ATOM 1480 O O . LYS A 1 183 ? 1.988 -2.686 18.629 1.00 96.94 183 LYS A O 1
ATOM 1485 N N . LYS A 1 184 ? 0.474 -4.142 19.394 1.00 97.38 184 LYS A N 1
ATOM 1486 C CA . LYS A 1 184 ? 1.088 -5.315 18.745 1.00 97.38 184 LYS A CA 1
ATOM 1487 C C . LYS A 1 184 ? 1.037 -5.218 17.215 1.00 97.38 184 LYS A C 1
ATOM 1489 O O . LYS A 1 184 ? 2.023 -5.535 16.547 1.00 97.38 184 LYS A O 1
ATOM 1494 N N . LYS A 1 185 ? -0.089 -4.773 16.645 1.00 95.38 185 LYS A N 1
ATOM 1495 C CA . LYS A 1 185 ? -0.248 -4.549 15.196 1.00 95.38 185 LYS A CA 1
ATOM 1496 C C . LYS A 1 185 ? 0.690 -3.443 14.702 1.00 95.38 185 LYS A C 1
ATOM 1498 O O . LYS A 1 185 ? 1.373 -3.644 13.700 1.00 95.38 185 LYS A O 1
ATOM 1503 N N . GLU A 1 186 ? 0.787 -2.334 15.426 1.00 95.94 186 GLU A N 1
ATOM 1504 C CA . GLU A 1 186 ? 1.685 -1.212 15.124 1.00 95.94 186 GLU A CA 1
ATOM 1505 C C . GLU A 1 186 ? 3.157 -1.619 15.189 1.00 95.94 186 GLU A C 1
ATOM 1507 O O . GLU A 1 186 ? 3.885 -1.396 14.223 1.00 95.94 186 GLU A O 1
ATOM 1512 N N . ALA A 1 187 ? 3.575 -2.321 16.245 1.00 96.56 187 ALA A N 1
ATOM 1513 C CA . ALA A 1 187 ? 4.934 -2.845 16.366 1.00 96.56 187 ALA A CA 1
ATOM 1514 C C . ALA A 1 187 ? 5.280 -3.805 15.214 1.00 96.56 187 ALA A C 1
ATOM 1516 O O . ALA A 1 187 ? 6.383 -3.775 14.668 1.00 96.56 187 ALA A O 1
ATOM 1517 N N . ASN A 1 188 ? 4.332 -4.643 14.784 1.00 96.06 188 ASN A N 1
ATOM 1518 C CA . ASN A 1 188 ? 4.523 -5.516 13.625 1.00 96.06 188 ASN A CA 1
ATOM 1519 C C . ASN A 1 188 ? 4.647 -4.730 12.309 1.00 96.06 188 ASN A C 1
ATOM 1521 O O . ASN A 1 188 ? 5.468 -5.082 11.458 1.00 96.06 188 ASN A O 1
ATOM 1525 N N . ILE A 1 189 ? 3.851 -3.673 12.129 1.00 94.19 189 ILE A N 1
ATOM 1526 C CA . ILE A 1 189 ? 3.946 -2.764 10.978 1.00 94.19 189 ILE A CA 1
ATOM 1527 C C . ILE A 1 189 ? 5.301 -2.054 10.980 1.00 94.19 189 ILE A C 1
ATOM 1529 O O . ILE A 1 189 ? 5.964 -1.997 9.947 1.00 94.19 189 ILE A O 1
ATOM 1533 N N . GLU A 1 190 ? 5.749 -1.565 12.131 1.00 94.94 190 GLU A N 1
ATOM 1534 C CA . GLU A 1 190 ? 7.039 -0.902 12.283 1.00 94.94 190 GLU A CA 1
ATOM 1535 C C . GLU A 1 190 ? 8.209 -1.842 11.984 1.00 94.94 190 GLU A C 1
ATOM 1537 O O . GLU A 1 190 ? 9.075 -1.501 11.177 1.00 94.94 190 GLU A O 1
ATOM 1542 N N . LYS A 1 191 ? 8.174 -3.075 12.505 1.00 95.50 191 LYS A N 1
ATOM 1543 C CA . LYS A 1 191 ? 9.137 -4.121 12.137 1.00 95.50 191 LYS A CA 1
ATOM 1544 C C . LYS A 1 191 ? 9.175 -4.335 10.624 1.00 95.50 191 LYS A C 1
ATOM 1546 O O . LYS A 1 191 ? 10.258 -4.398 10.053 1.00 95.50 191 LYS A O 1
ATOM 1551 N N . LYS A 1 192 ? 8.020 -4.410 9.946 1.00 92.56 192 LYS A N 1
ATOM 1552 C CA . LYS A 1 192 ? 7.957 -4.533 8.474 1.00 92.56 192 LYS A CA 1
ATOM 1553 C C . LYS A 1 192 ? 8.541 -3.310 7.757 1.00 92.56 192 LYS A C 1
ATOM 1555 O O . LYS A 1 192 ? 9.190 -3.474 6.727 1.00 92.56 192 LYS A O 1
ATOM 1560 N N . LEU A 1 193 ? 8.339 -2.106 8.292 1.00 94.06 193 LEU A N 1
ATOM 1561 C CA . LEU A 1 193 ? 8.877 -0.858 7.739 1.00 94.06 193 LEU A CA 1
ATOM 1562 C C . LEU A 1 193 ? 10.392 -0.713 7.920 1.00 94.06 193 LEU A C 1
ATOM 1564 O O . LEU A 1 193 ? 11.024 -0.017 7.133 1.00 94.06 193 LEU A O 1
ATOM 1568 N N . ASN A 1 194 ? 10.976 -1.364 8.920 1.00 93.44 194 ASN A N 1
ATOM 1569 C CA . ASN A 1 194 ? 12.413 -1.283 9.180 1.00 93.44 194 ASN A CA 1
ATOM 1570 C C . ASN A 1 194 ? 13.190 -2.457 8.540 1.00 93.44 194 ASN A C 1
ATOM 1572 O O . ASN A 1 194 ? 14.413 -2.528 8.628 1.00 93.44 194 ASN A O 1
ATOM 1576 N N . ARG A 1 195 ? 12.507 -3.384 7.846 1.00 94.00 195 ARG A N 1
ATOM 1577 C CA . ARG A 1 195 ? 13.162 -4.467 7.093 1.00 94.00 195 ARG A CA 1
ATOM 1578 C C . ARG A 1 195 ? 13.916 -3.925 5.874 1.00 94.00 195 ARG A C 1
ATOM 1580 O O . ARG A 1 195 ? 13.371 -3.164 5.069 1.00 94.00 195 ARG A O 1
ATOM 1587 N N . LYS A 1 196 ? 15.142 -4.425 5.674 1.00 91.62 196 LYS A N 1
ATOM 1588 C CA . LYS A 1 196 ? 15.962 -4.159 4.475 1.00 91.62 196 LYS A CA 1
ATOM 1589 C C . LYS A 1 196 ? 15.317 -4.742 3.207 1.00 91.62 196 LYS A C 1
ATOM 1591 O O . LYS A 1 196 ? 15.265 -4.073 2.170 1.00 91.62 196 LYS A O 1
ATOM 1596 N N . ASN A 1 197 ? 14.746 -5.944 3.314 1.00 94.62 197 ASN A N 1
ATOM 1597 C CA . ASN A 1 197 ? 14.120 -6.661 2.199 1.00 94.62 197 ASN A CA 1
ATOM 1598 C C . ASN A 1 197 ? 12.816 -5.993 1.737 1.00 94.62 197 ASN A C 1
ATOM 1600 O O . ASN A 1 197 ? 12.084 -5.395 2.527 1.00 94.62 197 ASN A O 1
ATOM 1604 N N . ARG A 1 198 ? 12.527 -6.095 0.435 1.00 96.56 198 ARG A N 1
ATOM 1605 C CA . ARG A 1 198 ? 11.282 -5.586 -0.163 1.00 96.56 198 ARG A CA 1
ATOM 1606 C C . ARG A 1 198 ? 10.099 -6.422 0.318 1.00 96.56 198 ARG A C 1
ATOM 1608 O O . ARG A 1 198 ? 10.208 -7.641 0.362 1.00 96.56 198 ARG A O 1
ATOM 1615 N N . LEU A 1 199 ? 8.975 -5.773 0.629 1.00 96.44 199 LEU A N 1
ATOM 1616 C CA . LEU A 1 199 ? 7.746 -6.482 1.006 1.00 96.44 199 LEU A CA 1
ATOM 1617 C C . LEU A 1 199 ? 7.060 -7.113 -0.210 1.00 96.44 199 LEU A C 1
ATOM 1619 O O . LEU A 1 199 ? 6.463 -8.176 -0.098 1.00 96.44 199 LEU A O 1
ATOM 1623 N N . ILE A 1 200 ? 7.165 -6.451 -1.364 1.00 97.12 200 ILE A N 1
ATOM 1624 C CA . ILE A 1 200 ? 6.616 -6.896 -2.647 1.00 97.12 200 ILE A CA 1
ATOM 1625 C C . ILE A 1 200 ? 7.586 -6.592 -3.785 1.00 97.12 200 ILE A C 1
ATOM 1627 O O . ILE A 1 200 ? 8.326 -5.600 -3.758 1.00 97.12 200 ILE A O 1
ATOM 1631 N N . ILE A 1 201 ? 7.553 -7.435 -4.814 1.00 96.88 201 ILE A N 1
ATOM 1632 C CA . ILE A 1 201 ? 8.345 -7.283 -6.034 1.00 96.88 201 ILE A CA 1
ATOM 1633 C C . ILE A 1 201 ? 7.371 -7.294 -7.215 1.00 96.88 201 ILE A C 1
ATOM 1635 O O . ILE A 1 201 ? 6.955 -8.369 -7.640 1.00 96.88 201 ILE A O 1
ATOM 1639 N N . PRO A 1 202 ? 6.966 -6.120 -7.733 1.00 96.38 202 PRO A N 1
ATOM 1640 C CA . PRO A 1 202 ? 6.090 -6.081 -8.893 1.00 96.38 202 PRO A CA 1
ATOM 1641 C C . PRO A 1 202 ? 6.833 -6.609 -10.131 1.00 96.38 202 PRO A C 1
ATOM 1643 O O . PRO A 1 202 ? 8.037 -6.347 -10.278 1.00 96.38 202 PRO A O 1
ATOM 1646 N N . PRO A 1 203 ? 6.137 -7.291 -11.053 1.00 97.12 203 PRO A N 1
ATOM 1647 C CA . PRO A 1 203 ? 6.706 -7.659 -12.341 1.00 97.12 203 PRO A CA 1
ATOM 1648 C C . PRO A 1 203 ? 7.114 -6.401 -13.116 1.00 97.12 203 PRO A C 1
ATOM 1650 O O . PRO A 1 203 ? 6.436 -5.370 -13.100 1.00 97.12 203 PRO A O 1
ATOM 1653 N N . SER A 1 204 ? 8.263 -6.468 -13.788 1.00 95.25 204 SER A N 1
ATOM 1654 C CA . SER A 1 204 ? 8.787 -5.329 -14.544 1.00 95.25 204 SER A CA 1
ATOM 1655 C C . SER A 1 204 ? 8.057 -5.174 -15.878 1.00 95.25 204 SER A C 1
ATOM 1657 O O . SER A 1 204 ? 8.042 -6.096 -16.693 1.00 95.25 204 SER A O 1
ATOM 1659 N N . THR A 1 205 ? 7.539 -3.972 -16.126 1.00 95.88 205 THR A N 1
ATOM 1660 C CA . THR A 1 205 ? 6.896 -3.567 -17.386 1.00 95.88 205 THR A CA 1
ATOM 1661 C C . THR A 1 205 ? 7.863 -2.973 -18.407 1.00 95.88 205 THR A C 1
ATOM 1663 O O . THR A 1 205 ? 7.443 -2.520 -19.471 1.00 95.88 205 THR A O 1
ATOM 1666 N N . ARG A 1 206 ? 9.168 -2.947 -18.105 1.00 95.62 206 ARG A N 1
ATOM 1667 C CA . ARG A 1 206 ? 10.179 -2.497 -19.063 1.00 95.62 206 ARG A CA 1
ATOM 1668 C C . ARG A 1 206 ? 10.222 -3.479 -20.234 1.00 95.62 206 ARG A C 1
ATOM 1670 O O . ARG A 1 206 ? 10.402 -4.676 -20.010 1.00 95.62 206 ARG A O 1
ATOM 1677 N N . LYS A 1 207 ? 10.101 -2.956 -21.457 1.00 96.00 207 LYS A N 1
ATOM 1678 C CA . LYS A 1 207 ? 10.270 -3.742 -22.682 1.00 96.00 207 LYS A CA 1
ATOM 1679 C C . LYS A 1 207 ? 11.687 -4.314 -22.736 1.00 96.00 207 LYS A C 1
ATOM 1681 O O . LYS A 1 207 ? 12.662 -3.586 -22.538 1.00 96.00 207 LYS A O 1
ATOM 1686 N N . LEU A 1 208 ? 11.782 -5.610 -22.988 1.00 96.50 208 LEU A N 1
ATOM 1687 C CA . LEU A 1 208 ? 13.020 -6.286 -23.330 1.00 96.50 208 LEU A CA 1
ATOM 1688 C C . LEU A 1 208 ? 13.440 -5.855 -24.734 1.00 96.50 208 LEU A C 1
ATOM 1690 O O . LEU A 1 208 ? 12.614 -5.810 -25.648 1.00 96.50 208 LEU A O 1
ATOM 1694 N N . SER A 1 209 ? 14.717 -5.508 -24.873 1.00 97.69 209 SER A N 1
ATOM 1695 C CA . SER A 1 209 ? 15.302 -5.145 -26.162 1.00 97.69 209 SER A CA 1
ATOM 1696 C C . SER A 1 209 ? 15.504 -6.398 -27.007 1.00 97.69 209 SER A C 1
ATOM 1698 O O . SER A 1 209 ? 15.849 -7.451 -26.472 1.00 97.69 209 SER A O 1
ATOM 1700 N N . VAL A 1 210 ? 15.368 -6.275 -28.322 1.00 98.31 210 VAL A N 1
ATOM 1701 C CA . VAL A 1 210 ? 15.683 -7.351 -29.270 1.00 98.31 210 VAL A CA 1
ATOM 1702 C C . VAL A 1 210 ? 17.116 -7.848 -29.065 1.00 98.31 210 VAL A C 1
ATOM 1704 O O . VAL A 1 210 ? 17.339 -9.046 -28.902 1.00 98.31 210 VAL A O 1
ATOM 1707 N N . PHE A 1 211 ? 18.061 -6.913 -28.919 1.00 98.12 211 PHE A N 1
ATOM 1708 C CA . PHE A 1 211 ? 19.462 -7.226 -28.641 1.00 98.12 211 PHE A CA 1
ATOM 1709 C C . PHE A 1 211 ? 19.630 -8.050 -27.360 1.00 98.12 211 PHE A C 1
ATOM 1711 O O . PHE A 1 211 ? 20.475 -8.926 -27.320 1.00 98.12 211 PHE A O 1
ATOM 1718 N N . SER A 1 212 ? 18.790 -7.857 -26.333 1.00 97.31 212 SER A N 1
ATOM 1719 C CA . SER A 1 212 ? 18.922 -8.619 -25.080 1.00 97.31 212 SER A CA 1
ATOM 1720 C C . SER A 1 212 ? 18.661 -10.120 -25.241 1.00 97.31 212 SER A C 1
ATOM 1722 O O . SER A 1 212 ? 19.257 -10.913 -24.514 1.00 97.31 212 SER A O 1
ATOM 1724 N N . PHE A 1 213 ? 17.812 -10.518 -26.197 1.00 97.69 213 PHE A N 1
ATOM 1725 C CA . PHE A 1 213 ? 17.591 -11.929 -26.522 1.00 97.69 213 PHE A CA 1
ATOM 1726 C C . PHE A 1 213 ? 18.790 -12.520 -27.252 1.00 97.69 213 PHE A C 1
ATOM 1728 O O . PHE A 1 213 ? 19.289 -13.561 -26.832 1.00 97.69 213 PHE A O 1
ATOM 1735 N N . PHE A 1 214 ? 19.285 -11.814 -28.271 1.00 98.19 214 PHE A N 1
ATOM 1736 C CA . PHE A 1 214 ? 20.501 -12.204 -28.973 1.00 98.19 214 PHE A CA 1
ATOM 1737 C C . PHE A 1 214 ? 21.690 -12.309 -28.018 1.00 98.19 214 PHE A C 1
ATOM 1739 O O . PHE A 1 214 ? 22.335 -13.347 -27.968 1.00 98.19 214 PHE A O 1
ATOM 1746 N N . SER A 1 215 ? 21.948 -11.281 -27.202 1.00 97.19 215 SER A N 1
ATOM 1747 C CA . SER A 1 215 ? 23.056 -11.294 -26.249 1.00 97.19 215 SER A CA 1
ATOM 1748 C C . SER A 1 215 ? 22.955 -12.489 -25.311 1.00 97.19 215 SER A C 1
ATOM 1750 O O . SER A 1 215 ? 23.955 -13.146 -25.073 1.00 97.19 215 SER A O 1
ATOM 1752 N N . LYS A 1 216 ? 21.760 -12.808 -24.797 1.00 96.75 216 LYS A N 1
ATOM 1753 C CA . LYS A 1 216 ? 21.568 -13.970 -23.922 1.00 96.75 216 LYS A CA 1
ATOM 1754 C C . LYS A 1 216 ? 21.941 -15.283 -24.621 1.00 96.75 216 LYS A C 1
ATOM 1756 O O . LYS A 1 216 ? 22.611 -16.105 -24.011 1.00 96.75 216 LYS A O 1
ATOM 1761 N N . GLU A 1 217 ? 21.508 -15.480 -25.864 1.00 97.25 217 GLU A N 1
ATOM 1762 C CA . GLU A 1 217 ? 21.850 -16.674 -26.652 1.00 97.25 217 GLU A CA 1
ATOM 1763 C C . GLU A 1 217 ? 23.353 -16.717 -26.965 1.00 97.25 217 GLU A C 1
ATOM 1765 O O . GLU A 1 217 ? 23.999 -17.732 -26.724 1.00 97.25 217 GLU A O 1
ATOM 1770 N N . PHE A 1 218 ? 23.936 -15.584 -27.362 1.00 96.62 218 PHE A N 1
ATOM 1771 C CA . PHE A 1 218 ? 25.369 -15.437 -27.608 1.00 96.62 218 PHE A CA 1
ATOM 1772 C C . PHE A 1 218 ? 26.209 -15.769 -26.363 1.00 96.62 218 PHE A C 1
ATOM 1774 O O . PHE A 1 218 ? 27.105 -16.604 -26.428 1.00 96.62 218 PHE A O 1
ATOM 1781 N N . PHE A 1 219 ? 25.881 -15.201 -25.199 1.00 94.56 219 PHE A N 1
ATOM 1782 C CA . PHE A 1 219 ? 26.574 -15.498 -23.940 1.00 94.56 219 PHE A CA 1
ATOM 1783 C C . PHE A 1 219 ? 26.407 -16.949 -23.482 1.00 94.56 219 PHE A C 1
ATOM 1785 O O . PHE A 1 219 ? 27.290 -17.469 -22.810 1.00 94.56 219 PHE A O 1
ATOM 1792 N N . ASN A 1 220 ? 25.296 -17.602 -23.826 1.00 94.62 220 ASN A N 1
ATOM 1793 C CA . ASN A 1 220 ? 25.105 -19.020 -23.531 1.00 94.62 220 ASN A CA 1
ATOM 1794 C C . ASN A 1 220 ? 25.930 -19.925 -24.456 1.00 94.62 220 ASN A C 1
ATOM 1796 O O . ASN A 1 220 ? 26.239 -21.043 -24.060 1.00 94.62 220 ASN A O 1
ATOM 1800 N N . SER A 1 221 ? 26.264 -19.457 -25.664 1.00 94.75 221 SER A N 1
ATOM 1801 C CA . SER A 1 221 ? 27.101 -20.195 -26.622 1.00 94.75 221 SER A CA 1
ATOM 1802 C C . SER A 1 221 ? 28.599 -20.114 -26.319 1.00 94.75 221 SER A C 1
ATOM 1804 O O . SER A 1 221 ? 29.367 -20.931 -26.811 1.00 94.75 221 SER A O 1
ATOM 1806 N N . ILE A 1 222 ? 29.018 -19.139 -25.510 1.00 92.88 222 ILE A N 1
ATOM 1807 C CA . ILE A 1 222 ? 30.413 -18.986 -25.102 1.00 92.88 222 ILE A CA 1
ATOM 1808 C C . ILE A 1 222 ? 30.670 -19.878 -23.890 1.00 92.88 222 ILE A C 1
ATOM 1810 O O . ILE A 1 222 ? 29.969 -19.780 -22.878 1.00 92.88 222 ILE A O 1
ATOM 1814 N N . GLU A 1 223 ? 31.699 -20.720 -23.975 1.00 85.69 223 GLU A N 1
ATOM 1815 C CA . GLU A 1 223 ? 32.176 -21.485 -22.827 1.00 85.69 223 GLU A CA 1
ATOM 1816 C C . GLU A 1 223 ? 32.525 -20.538 -21.681 1.00 85.69 223 GLU A C 1
ATOM 1818 O O . GLU A 1 223 ? 33.305 -19.591 -21.822 1.00 85.69 223 GLU A O 1
ATOM 1823 N N . LYS A 1 224 ? 31.907 -20.768 -20.523 1.00 84.75 224 LYS A N 1
ATOM 1824 C CA . LYS A 1 224 ? 32.133 -19.917 -19.359 1.00 84.75 224 LYS A CA 1
ATOM 1825 C C . LYS A 1 224 ? 33.559 -20.158 -18.865 1.00 84.75 224 LYS A C 1
ATOM 1827 O O . LYS A 1 224 ? 33.859 -21.289 -18.477 1.00 84.75 224 LYS A O 1
ATOM 1832 N N . PRO A 1 225 ? 34.428 -19.134 -18.820 1.00 78.19 225 PRO A N 1
ATOM 1833 C CA . PRO A 1 225 ? 35.754 -19.313 -18.254 1.00 78.19 225 PRO A CA 1
ATOM 1834 C C . PRO A 1 225 ? 35.616 -19.716 -16.781 1.00 78.19 225 PRO A C 1
ATOM 1836 O O . PRO A 1 225 ? 34.784 -19.165 -16.058 1.00 78.19 225 PRO A O 1
ATOM 1839 N N . GLN A 1 226 ? 36.446 -20.658 -16.322 1.00 79.19 226 GLN A N 1
ATOM 1840 C CA . GLN A 1 226 ? 36.427 -21.136 -14.931 1.00 79.19 226 GLN A CA 1
ATOM 1841 C C . GLN A 1 226 ? 36.637 -20.005 -13.909 1.00 79.19 226 GLN A C 1
ATOM 1843 O O . GLN A 1 226 ? 36.189 -20.109 -12.768 1.00 79.19 226 GLN A O 1
ATOM 1848 N N . LYS A 1 227 ? 37.293 -18.909 -14.318 1.00 81.94 227 LYS A N 1
ATOM 1849 C CA . LYS A 1 227 ? 37.450 -17.686 -13.528 1.00 81.94 227 LYS A CA 1
ATOM 1850 C C . LYS A 1 227 ? 36.996 -16.473 -14.351 1.00 81.94 227 LYS A C 1
ATOM 1852 O O . LYS A 1 227 ? 37.516 -16.275 -15.452 1.00 81.94 227 LYS A O 1
ATOM 1857 N N . PRO A 1 228 ? 36.038 -15.670 -13.857 1.00 77.62 228 PRO A N 1
ATOM 1858 C CA . PRO A 1 228 ? 35.596 -14.468 -14.548 1.00 77.62 228 PRO A CA 1
ATOM 1859 C C . PRO A 1 228 ? 36.699 -13.405 -14.492 1.00 77.62 228 PRO A C 1
ATOM 1861 O O . PRO A 1 228 ? 37.027 -12.902 -13.423 1.00 77.62 228 PRO A O 1
ATOM 1864 N N . ASP A 1 229 ? 37.258 -13.063 -15.648 1.00 84.62 229 ASP A N 1
ATOM 1865 C CA . ASP A 1 229 ? 38.140 -11.908 -15.824 1.00 84.62 229 ASP A CA 1
ATOM 1866 C C . ASP A 1 229 ? 37.303 -10.732 -16.356 1.00 84.62 229 ASP A C 1
ATOM 1868 O O . ASP A 1 229 ? 36.623 -10.844 -17.382 1.00 84.62 229 ASP A O 1
ATOM 1872 N N . GLU A 1 230 ? 37.305 -9.606 -15.639 1.00 80.50 230 GLU A N 1
ATOM 1873 C CA . GLU A 1 230 ? 36.506 -8.422 -15.978 1.00 80.50 230 GLU A CA 1
ATOM 1874 C C . GLU A 1 230 ? 36.859 -7.844 -17.355 1.00 80.50 230 GLU A C 1
ATOM 1876 O O . GLU A 1 230 ? 35.967 -7.387 -18.083 1.00 80.50 230 GLU A O 1
ATOM 1881 N N . LYS A 1 231 ? 38.140 -7.908 -17.750 1.00 80.38 231 LYS A N 1
ATOM 1882 C CA . LYS A 1 231 ? 38.586 -7.424 -19.065 1.00 80.38 231 LYS A CA 1
ATOM 1883 C C . LYS A 1 231 ? 37.971 -8.263 -20.186 1.00 80.38 231 LYS A C 1
ATOM 1885 O O . LYS A 1 231 ? 37.406 -7.702 -21.128 1.00 80.38 231 LYS A O 1
ATOM 1890 N N . LYS A 1 232 ? 37.941 -9.589 -20.009 1.00 85.31 232 LYS A N 1
ATOM 1891 C CA . LYS A 1 232 ? 37.322 -10.526 -20.961 1.00 85.31 232 LYS A CA 1
ATOM 1892 C C . LYS A 1 232 ? 35.828 -10.273 -21.127 1.00 85.31 232 LYS A C 1
ATOM 1894 O O . LYS A 1 232 ? 35.327 -10.297 -22.244 1.00 85.31 232 LYS A O 1
ATOM 1899 N N . ASN A 1 233 ? 35.104 -9.954 -20.053 1.00 88.50 233 ASN A N 1
ATOM 1900 C CA . ASN A 1 233 ? 33.673 -9.652 -20.161 1.00 88.50 233 ASN A CA 1
ATOM 1901 C C . ASN A 1 233 ? 33.407 -8.453 -21.079 1.00 88.50 233 ASN A C 1
ATOM 1903 O O . ASN A 1 233 ? 32.511 -8.510 -21.922 1.00 88.50 233 ASN A O 1
ATOM 1907 N N . THR A 1 234 ? 34.199 -7.386 -20.949 1.00 91.50 234 THR A N 1
ATOM 1908 C CA . THR A 1 234 ? 34.050 -6.182 -21.781 1.00 91.50 234 THR A CA 1
ATOM 1909 C C . THR A 1 234 ? 34.276 -6.492 -23.261 1.00 91.50 234 THR A C 1
ATOM 1911 O O . THR A 1 234 ? 33.512 -6.030 -24.111 1.00 91.50 234 THR A O 1
ATOM 1914 N N . GLU A 1 235 ? 35.279 -7.309 -23.574 1.00 93.75 235 GLU A N 1
ATOM 1915 C CA . GLU A 1 235 ? 35.542 -7.778 -24.938 1.00 93.75 235 GLU A CA 1
ATOM 1916 C C . GLU A 1 235 ? 34.403 -8.645 -25.474 1.00 93.75 235 GLU A C 1
ATOM 1918 O O . GLU A 1 235 ? 33.945 -8.420 -26.592 1.00 93.75 235 GLU A O 1
ATOM 1923 N N . ILE A 1 236 ? 33.853 -9.556 -24.664 1.00 92.94 236 ILE A N 1
ATOM 1924 C CA . ILE A 1 236 ? 32.703 -10.368 -25.076 1.00 92.94 236 ILE A CA 1
ATOM 1925 C C . ILE A 1 236 ? 31.488 -9.476 -25.390 1.00 92.94 236 ILE A C 1
ATOM 1927 O O . ILE A 1 236 ? 30.802 -9.707 -26.387 1.00 92.94 236 ILE A O 1
ATOM 1931 N N . PHE A 1 237 ? 31.227 -8.428 -24.599 1.00 94.69 237 PHE A N 1
ATOM 1932 C CA . PHE A 1 237 ? 30.154 -7.469 -24.898 1.00 94.69 237 PHE A CA 1
ATOM 1933 C C . PHE A 1 237 ? 30.399 -6.701 -26.203 1.00 94.69 237 PHE A C 1
ATOM 1935 O O . PHE A 1 237 ? 29.457 -6.532 -26.982 1.00 94.69 237 PHE A O 1
ATOM 1942 N N . LYS A 1 238 ? 31.638 -6.258 -26.464 1.00 96.06 238 LYS A N 1
ATOM 1943 C CA . LYS A 1 238 ? 32.009 -5.621 -27.740 1.00 96.06 238 LYS A CA 1
ATOM 1944 C C . LYS A 1 238 ? 31.785 -6.579 -28.910 1.00 96.06 238 LYS A C 1
ATOM 1946 O O . LYS A 1 238 ? 31.131 -6.205 -29.878 1.00 96.06 238 LYS A O 1
ATOM 1951 N N . ASN A 1 239 ? 32.218 -7.830 -28.773 1.00 96.19 239 ASN A N 1
ATOM 1952 C CA . ASN A 1 239 ? 32.039 -8.867 -29.789 1.00 96.19 239 ASN A CA 1
ATOM 1953 C C . ASN A 1 239 ? 30.556 -9.163 -30.049 1.00 96.19 239 ASN A C 1
ATOM 1955 O O . ASN A 1 239 ? 30.143 -9.258 -31.203 1.00 96.19 239 ASN A O 1
ATOM 1959 N N . ALA A 1 240 ? 29.731 -9.233 -28.999 1.00 97.12 240 ALA A N 1
ATOM 1960 C CA . ALA A 1 240 ? 28.286 -9.381 -29.138 1.00 97.12 240 ALA A CA 1
ATOM 1961 C C . ALA A 1 240 ? 27.669 -8.197 -29.904 1.00 97.12 240 ALA A C 1
ATOM 1963 O O . ALA A 1 240 ? 26.840 -8.398 -30.788 1.00 97.12 240 ALA A O 1
ATOM 1964 N N . ALA A 1 241 ? 28.069 -6.962 -29.590 1.00 97.69 241 ALA A N 1
ATOM 1965 C CA . ALA A 1 241 ? 27.562 -5.774 -30.272 1.00 97.69 241 ALA A CA 1
ATOM 1966 C C . ALA A 1 241 ? 27.952 -5.756 -31.759 1.00 97.69 241 ALA A C 1
ATOM 1968 O O . ALA A 1 241 ? 27.078 -5.571 -32.605 1.00 97.69 241 ALA A O 1
ATOM 1969 N N . SER A 1 242 ? 29.222 -6.021 -32.083 1.00 97.81 242 SER A N 1
ATOM 1970 C CA . SER A 1 242 ? 29.697 -6.113 -33.469 1.00 97.81 242 SER A CA 1
ATOM 1971 C C . SER A 1 242 ? 28.962 -7.209 -34.236 1.00 97.81 242 SER A C 1
ATOM 1973 O O . SER A 1 242 ? 28.422 -6.955 -35.311 1.00 97.81 242 SER A O 1
ATOM 1975 N N . ARG A 1 243 ? 28.830 -8.406 -33.646 1.00 97.94 243 ARG A N 1
ATOM 1976 C CA . ARG A 1 243 ? 28.103 -9.517 -34.273 1.00 97.94 243 ARG A CA 1
ATOM 1977 C C . ARG A 1 243 ? 26.635 -9.175 -34.503 1.00 97.94 243 ARG A C 1
ATOM 1979 O O . ARG A 1 243 ? 26.115 -9.473 -35.568 1.00 97.94 243 ARG A O 1
ATOM 1986 N N . TRP A 1 244 ? 25.979 -8.499 -33.558 1.00 98.12 244 TRP A N 1
ATOM 1987 C CA . TRP A 1 244 ? 24.597 -8.042 -33.726 1.00 98.12 244 TRP A CA 1
ATOM 1988 C C . TRP A 1 244 ? 24.424 -7.080 -34.904 1.00 98.12 244 TRP A C 1
ATOM 1990 O O . TRP A 1 244 ? 23.430 -7.170 -35.627 1.00 98.12 244 TRP A O 1
ATOM 2000 N N . VAL A 1 245 ? 25.375 -6.165 -35.117 1.00 98.25 245 VAL A N 1
ATOM 2001 C CA . VAL A 1 245 ? 25.353 -5.254 -36.270 1.00 98.25 245 VAL A CA 1
ATOM 2002 C C . VAL A 1 245 ? 25.451 -6.049 -37.573 1.00 98.25 245 VAL A C 1
ATOM 2004 O O . VAL A 1 245 ? 24.636 -5.813 -38.467 1.00 98.25 245 VAL A O 1
ATOM 2007 N N . SER A 1 246 ? 26.339 -7.044 -37.626 1.00 98.12 246 SER A N 1
ATOM 2008 C CA . SER A 1 246 ? 26.583 -7.898 -38.797 1.00 98.12 246 SER A CA 1
ATOM 2009 C C . SER A 1 246 ? 25.555 -9.016 -39.033 1.00 98.12 246 SER A C 1
ATOM 2011 O O . SER A 1 246 ? 25.633 -9.672 -40.066 1.00 98.12 246 SER A O 1
ATOM 2013 N N . LEU A 1 247 ? 24.603 -9.260 -38.121 1.00 98.00 247 LEU A N 1
ATOM 2014 C CA . LEU A 1 247 ? 23.565 -10.287 -38.311 1.00 98.00 247 LEU A CA 1
ATOM 2015 C C . LEU A 1 247 ? 22.692 -9.997 -39.539 1.00 98.00 247 LEU A C 1
ATOM 2017 O O . LEU A 1 247 ? 22.264 -8.852 -39.755 1.00 98.00 247 LEU A O 1
ATOM 2021 N N . ASP A 1 248 ? 22.341 -11.070 -40.250 1.00 98.50 248 ASP A N 1
ATOM 2022 C CA . ASP A 1 248 ? 21.416 -11.040 -41.379 1.00 98.50 248 ASP A CA 1
ATOM 2023 C C . ASP A 1 248 ? 20.031 -10.504 -40.950 1.00 98.50 248 ASP A C 1
ATOM 2025 O O . ASP A 1 248 ? 19.562 -10.785 -39.833 1.00 98.50 248 ASP A O 1
ATOM 2029 N N . PRO A 1 249 ? 19.326 -9.737 -41.805 1.00 98.19 249 PRO A N 1
ATOM 2030 C CA . PRO A 1 249 ? 17.992 -9.248 -41.486 1.00 98.19 249 PRO A CA 1
ATOM 2031 C C . PRO A 1 249 ? 16.989 -10.351 -41.119 1.00 98.19 249 PRO A C 1
ATOM 2033 O O . PRO A 1 249 ? 16.139 -10.110 -40.254 1.00 98.19 249 PRO A O 1
ATOM 2036 N N . LYS A 1 250 ? 17.085 -11.563 -41.694 1.00 98.12 250 LYS A N 1
ATOM 2037 C CA . LYS A 1 250 ? 16.179 -12.676 -41.349 1.00 98.12 250 LYS A CA 1
ATOM 2038 C C . LYS A 1 250 ? 16.393 -13.146 -39.910 1.00 98.12 250 LYS A C 1
ATOM 2040 O O . LYS A 1 250 ? 15.425 -13.374 -39.180 1.00 98.12 250 LYS A O 1
ATOM 2045 N N . GLU A 1 251 ? 17.642 -13.218 -39.457 1.00 97.88 251 GLU A N 1
ATOM 2046 C CA . GLU A 1 251 ? 17.967 -13.570 -38.071 1.00 97.88 251 GLU A CA 1
ATOM 2047 C C . GLU A 1 251 ? 17.547 -12.466 -37.095 1.00 97.88 251 GLU A C 1
ATOM 2049 O O . GLU A 1 251 ? 16.932 -12.743 -36.059 1.00 97.88 251 GLU A O 1
ATOM 2054 N N . LYS A 1 252 ? 17.771 -11.191 -37.446 1.00 98.25 252 LYS A N 1
ATOM 2055 C CA . LYS A 1 252 ? 17.255 -10.057 -36.658 1.00 98.25 252 LYS A CA 1
ATOM 2056 C C . LYS A 1 252 ? 15.731 -10.123 -36.519 1.00 98.25 252 LYS A C 1
ATOM 2058 O O . LYS A 1 252 ? 15.216 -9.893 -35.421 1.00 98.25 252 LYS A O 1
ATOM 2063 N N . ALA A 1 253 ? 15.009 -10.495 -37.579 1.00 98.25 253 ALA A N 1
ATOM 2064 C CA . ALA A 1 253 ? 13.558 -10.676 -37.544 1.00 98.25 253 ALA A CA 1
ATOM 2065 C C . ALA A 1 253 ? 13.124 -11.824 -36.608 1.00 98.25 253 ALA A C 1
ATOM 2067 O O . ALA A 1 253 ? 12.139 -11.676 -35.878 1.00 98.25 253 ALA A O 1
ATOM 2068 N N . ARG A 1 254 ? 13.876 -12.936 -36.543 1.00 98.38 254 ARG A N 1
ATOM 2069 C CA . ARG A 1 254 ? 13.648 -14.007 -35.547 1.00 98.38 254 ARG A CA 1
ATOM 2070 C C . ARG A 1 254 ? 13.710 -13.451 -34.122 1.00 98.38 254 ARG A C 1
ATOM 2072 O O . ARG A 1 254 ? 12.778 -13.660 -33.342 1.00 98.38 254 ARG A O 1
ATOM 2079 N N . TYR A 1 255 ? 14.754 -12.693 -33.782 1.00 98.44 255 TYR A N 1
ATOM 2080 C CA . TYR A 1 255 ? 14.880 -12.088 -32.451 1.00 98.44 255 TYR A CA 1
ATOM 2081 C C . TYR A 1 255 ? 13.796 -11.052 -32.154 1.00 98.44 255 TYR A C 1
ATOM 2083 O O . TYR A 1 255 ? 13.346 -10.946 -31.011 1.00 98.44 255 TYR A O 1
ATOM 2091 N N . GLN A 1 256 ? 13.349 -10.297 -33.160 1.00 98.38 256 GLN A N 1
ATOM 2092 C CA . GLN A 1 256 ? 12.235 -9.361 -33.006 1.00 98.38 256 GLN A CA 1
ATOM 2093 C C . GLN A 1 256 ? 10.949 -10.088 -32.606 1.00 98.38 256 GLN A C 1
ATOM 2095 O O . GLN A 1 256 ? 10.292 -9.659 -31.656 1.00 98.38 256 GLN A O 1
ATOM 2100 N N . LYS A 1 257 ? 10.626 -11.214 -33.260 1.00 98.38 257 LYS A N 1
ATOM 2101 C CA . LYS A 1 257 ? 9.466 -12.050 -32.905 1.00 98.38 257 LYS A CA 1
ATOM 2102 C C . LYS A 1 257 ? 9.571 -12.583 -31.473 1.00 98.38 257 LYS A C 1
ATOM 2104 O O . LYS A 1 257 ? 8.628 -12.438 -30.698 1.00 98.38 257 LYS A O 1
ATOM 2109 N N . LEU A 1 258 ? 10.735 -13.114 -31.086 1.00 98.06 258 LEU A N 1
ATOM 2110 C CA . LEU A 1 258 ? 10.979 -13.592 -29.716 1.00 98.06 258 LEU A CA 1
ATOM 2111 C C . LEU A 1 258 ? 10.791 -12.480 -28.675 1.00 98.06 258 LEU A C 1
ATOM 2113 O O . LEU A 1 258 ? 10.106 -12.668 -27.668 1.00 98.06 258 LEU A O 1
ATOM 2117 N N . ALA A 1 259 ? 11.353 -11.298 -28.935 1.00 98.06 259 ALA A N 1
ATOM 2118 C CA . ALA A 1 259 ? 11.224 -10.155 -28.044 1.00 98.06 259 ALA A CA 1
ATOM 2119 C C . ALA A 1 259 ? 9.781 -9.641 -27.958 1.00 98.06 259 ALA A C 1
ATOM 2121 O O . ALA A 1 259 ? 9.338 -9.261 -26.873 1.00 98.06 259 ALA A O 1
ATOM 2122 N N . ALA A 1 260 ? 9.041 -9.627 -29.069 1.00 98.25 260 ALA A N 1
ATOM 2123 C CA . ALA A 1 260 ? 7.637 -9.227 -29.097 1.00 98.25 260 ALA A CA 1
ATOM 2124 C C . ALA A 1 260 ? 6.772 -10.164 -28.241 1.00 98.25 260 ALA A C 1
ATOM 2126 O O . ALA A 1 260 ? 6.079 -9.684 -27.341 1.00 98.25 260 ALA A O 1
ATOM 2127 N N . ASN A 1 261 ? 6.894 -11.479 -28.442 1.00 98.31 261 ASN A N 1
ATOM 2128 C CA . ASN A 1 261 ? 6.135 -12.490 -27.699 1.00 98.31 261 ASN A CA 1
ATOM 2129 C C . ASN A 1 261 ? 6.434 -12.427 -26.197 1.00 98.31 261 ASN A C 1
ATOM 2131 O O . ASN A 1 261 ? 5.527 -12.294 -25.376 1.00 98.31 261 ASN A O 1
ATOM 2135 N N . ALA A 1 262 ? 7.713 -12.396 -25.819 1.00 97.81 262 ALA A N 1
ATOM 2136 C CA . ALA A 1 262 ? 8.095 -12.309 -24.414 1.00 97.81 262 ALA A CA 1
ATOM 2137 C C . ALA A 1 262 ? 7.656 -10.988 -23.757 1.00 97.81 262 ALA A C 1
ATOM 2139 O O . ALA A 1 262 ? 7.319 -10.952 -22.572 1.00 97.81 262 ALA A O 1
ATOM 2140 N N . ASN A 1 263 ? 7.655 -9.876 -24.498 1.00 97.94 263 ASN A N 1
ATOM 2141 C CA . ASN A 1 263 ? 7.129 -8.609 -23.994 1.00 97.94 263 ASN A CA 1
ATOM 2142 C C . ASN A 1 263 ? 5.611 -8.658 -23.795 1.00 97.94 263 ASN A C 1
ATOM 2144 O O . ASN A 1 263 ? 5.132 -8.117 -22.796 1.00 97.94 263 ASN A O 1
ATOM 2148 N N . LEU A 1 264 ? 4.875 -9.312 -24.697 1.00 98.19 264 LEU A N 1
ATOM 2149 C CA . LEU A 1 264 ? 3.435 -9.530 -24.568 1.00 98.19 264 LEU A CA 1
ATOM 2150 C C . LEU A 1 264 ? 3.130 -10.318 -23.291 1.00 98.19 264 LEU A C 1
ATOM 2152 O O . LEU A 1 264 ? 2.402 -9.817 -22.433 1.00 98.19 264 LEU A O 1
ATOM 2156 N N . GLU A 1 265 ? 3.770 -11.473 -23.101 1.00 98.06 265 GLU A N 1
ATOM 2157 C CA . GLU A 1 265 ? 3.594 -12.303 -21.902 1.00 98.06 265 GLU A CA 1
ATOM 2158 C C . GLU A 1 265 ? 3.918 -11.540 -20.614 1.00 98.06 265 GLU A C 1
ATOM 2160 O O . GLU A 1 265 ? 3.186 -11.602 -19.626 1.00 98.06 265 GLU A O 1
ATOM 2165 N N . ARG A 1 266 ? 5.017 -10.777 -20.603 1.00 97.62 266 ARG A N 1
ATOM 2166 C CA . ARG A 1 266 ? 5.408 -9.973 -19.436 1.00 97.62 266 ARG A CA 1
ATOM 2167 C C . ARG A 1 266 ? 4.390 -8.892 -19.117 1.00 97.62 266 ARG A C 1
ATOM 2169 O O . ARG A 1 266 ? 4.124 -8.645 -17.941 1.00 97.62 266 ARG A O 1
ATOM 2176 N N . ILE A 1 267 ? 3.852 -8.226 -20.137 1.00 97.94 267 ILE A N 1
ATOM 2177 C CA . ILE A 1 267 ? 2.813 -7.213 -19.953 1.00 97.94 267 ILE A CA 1
ATOM 2178 C C . ILE A 1 267 ? 1.543 -7.867 -19.416 1.00 97.94 267 ILE A C 1
ATOM 2180 O O . ILE A 1 267 ? 0.952 -7.315 -18.492 1.00 97.94 267 ILE A O 1
ATOM 2184 N N . GLN A 1 268 ? 1.153 -9.032 -19.931 1.00 98.19 268 GLN A N 1
ATOM 2185 C CA . GLN A 1 268 ? -0.014 -9.767 -19.451 1.00 98.19 268 GLN A CA 1
ATOM 2186 C C . GLN A 1 268 ? 0.142 -10.180 -17.983 1.00 98.19 268 GLN A C 1
ATOM 2188 O O . GLN A 1 268 ? -0.670 -9.772 -17.154 1.00 98.19 268 GLN A O 1
ATOM 2193 N N . LYS A 1 269 ? 1.259 -10.827 -17.624 1.00 98.06 269 LYS A N 1
ATOM 2194 C CA . LYS A 1 269 ? 1.589 -11.157 -16.225 1.00 98.06 269 LYS A CA 1
ATOM 2195 C C . LYS A 1 269 ? 1.599 -9.919 -15.332 1.00 98.06 269 LYS A C 1
ATOM 2197 O O . LYS A 1 269 ? 1.160 -9.958 -14.185 1.00 98.06 269 LYS A O 1
ATOM 2202 N N . ALA A 1 270 ? 2.094 -8.790 -15.842 1.00 97.81 270 ALA A N 1
ATOM 2203 C CA . ALA A 1 270 ? 2.068 -7.542 -15.096 1.00 97.81 270 ALA A CA 1
ATOM 2204 C C . ALA A 1 270 ? 0.651 -6.993 -14.904 1.00 97.81 270 ALA A C 1
ATOM 2206 O O . ALA A 1 270 ? 0.353 -6.509 -13.814 1.00 97.81 270 ALA A O 1
ATOM 2207 N N . LYS A 1 271 ? -0.217 -7.064 -15.919 1.00 97.88 271 LYS A N 1
ATOM 2208 C CA . LYS A 1 271 ? -1.626 -6.664 -15.808 1.00 97.88 271 LYS A CA 1
ATOM 2209 C C . LYS A 1 271 ? -2.359 -7.526 -14.781 1.00 97.88 271 LYS A C 1
ATOM 2211 O O . LYS A 1 271 ? -2.993 -6.970 -13.893 1.00 97.88 271 LYS A O 1
ATOM 2216 N N . GLU A 1 272 ? -2.205 -8.845 -14.854 1.00 98.25 272 GLU A N 1
ATOM 2217 C CA . GLU A 1 272 ? -2.804 -9.802 -13.914 1.00 98.25 272 GLU A CA 1
ATOM 2218 C C . GLU A 1 272 ? -2.330 -9.564 -12.479 1.00 98.25 272 GLU A C 1
ATOM 2220 O O . GLU A 1 272 ? -3.138 -9.504 -11.552 1.00 98.25 272 GLU A O 1
ATOM 2225 N N . TRP A 1 273 ? -1.025 -9.350 -12.288 1.00 98.19 273 TRP A N 1
ATOM 2226 C CA . TRP A 1 273 ? -0.484 -9.010 -10.976 1.00 98.19 273 TRP A CA 1
ATOM 2227 C C . TRP A 1 273 ? -1.097 -7.715 -10.440 1.00 98.19 273 TRP A C 1
ATOM 2229 O O . TRP A 1 273 ? -1.530 -7.670 -9.296 1.00 98.19 273 TRP A O 1
ATOM 2239 N N . TRP A 1 274 ? -1.172 -6.665 -11.265 1.00 97.50 274 TRP A N 1
ATOM 2240 C CA . TRP A 1 274 ? -1.727 -5.373 -10.855 1.00 97.50 274 TRP A CA 1
ATOM 2241 C C . TRP A 1 274 ? -3.238 -5.398 -10.614 1.00 97.50 274 TRP A C 1
ATOM 2243 O O . TRP A 1 274 ? -3.707 -4.604 -9.800 1.00 97.50 274 TRP A O 1
ATOM 2253 N N . ALA A 1 275 ? -3.980 -6.283 -11.280 1.00 97.31 275 ALA A N 1
ATOM 2254 C CA . ALA A 1 275 ? -5.406 -6.492 -11.039 1.00 97.31 275 ALA A CA 1
ATOM 2255 C C . ALA A 1 275 ? -5.672 -7.140 -9.670 1.00 97.31 275 ALA A C 1
ATOM 2257 O O . ALA A 1 275 ? -6.662 -6.815 -9.024 1.00 97.31 275 ALA A O 1
ATOM 2258 N N . ASN A 1 276 ? -4.759 -8.001 -9.208 1.00 97.94 276 ASN A N 1
ATOM 2259 C CA . ASN A 1 276 ? -4.899 -8.764 -7.963 1.00 97.94 276 ASN A CA 1
ATOM 2260 C C . ASN A 1 276 ? -4.034 -8.234 -6.803 1.00 97.94 276 ASN A C 1
ATOM 2262 O O . ASN A 1 276 ? -3.994 -8.836 -5.730 1.00 97.94 276 ASN A O 1
ATOM 2266 N N . ALA A 1 277 ? -3.288 -7.145 -7.003 1.00 97.56 277 ALA A N 1
ATOM 2267 C CA . ALA A 1 277 ? -2.337 -6.660 -6.011 1.00 97.56 277 ALA A CA 1
ATOM 2268 C C . ALA A 1 277 ? -3.033 -6.030 -4.793 1.00 97.56 277 ALA A C 1
ATOM 2270 O O . ALA A 1 277 ? -3.884 -5.152 -4.928 1.00 97.56 277 ALA A O 1
ATOM 2271 N N . ASP A 1 278 ? -2.579 -6.399 -3.592 1.00 97.88 278 ASP A N 1
ATOM 2272 C CA . ASP A 1 278 ? -3.023 -5.783 -2.340 1.00 97.88 278 ASP A CA 1
ATOM 2273 C C . ASP A 1 278 ? -2.546 -4.319 -2.245 1.00 97.88 278 ASP A C 1
ATOM 2275 O O . ASP A 1 278 ? -1.350 -4.015 -2.111 1.00 97.88 278 ASP A O 1
ATOM 2279 N N . LEU A 1 279 ? -3.508 -3.393 -2.307 1.00 97.38 279 LEU A N 1
ATOM 2280 C CA . LEU A 1 279 ? -3.270 -1.954 -2.241 1.00 97.38 279 LEU A CA 1
ATOM 2281 C C . LEU A 1 279 ? -2.667 -1.520 -0.900 1.00 97.38 279 LEU A C 1
ATOM 2283 O O . LEU A 1 279 ? -1.839 -0.603 -0.884 1.00 97.38 279 LEU A O 1
ATOM 2287 N N . GLU A 1 280 ? -3.030 -2.165 0.209 1.00 96.94 280 GLU A N 1
ATOM 2288 C CA . GLU A 1 280 ? -2.492 -1.843 1.533 1.00 96.94 280 GLU A CA 1
ATOM 2289 C C . GLU A 1 280 ? -1.024 -2.258 1.638 1.00 96.94 280 GLU A C 1
ATOM 2291 O O . GLU A 1 280 ? -0.183 -1.496 2.129 1.00 96.94 280 GLU A O 1
ATOM 2296 N N . LEU A 1 281 ? -0.667 -3.409 1.067 1.00 96.88 281 LEU A N 1
ATOM 2297 C CA . LEU A 1 281 ? 0.721 -3.857 1.005 1.00 96.88 281 LEU A CA 1
ATOM 2298 C C . LEU A 1 281 ? 1.585 -2.943 0.115 1.00 96.88 281 LEU A C 1
ATOM 2300 O O . LEU A 1 281 ? 2.725 -2.623 0.472 1.00 96.88 281 LEU A O 1
ATOM 2304 N N . ILE A 1 282 ? 1.035 -2.441 -0.999 1.00 98.00 282 ILE A N 1
ATOM 2305 C CA . ILE A 1 282 ? 1.696 -1.430 -1.843 1.00 98.00 282 ILE A CA 1
ATOM 2306 C C . ILE A 1 282 ? 1.892 -0.111 -1.085 1.00 98.00 282 ILE A C 1
ATOM 2308 O O . ILE A 1 282 ? 2.976 0.483 -1.153 1.00 98.00 282 ILE A O 1
ATOM 2312 N N . LYS A 1 283 ? 0.873 0.366 -0.356 1.00 97.75 283 LYS A N 1
ATOM 2313 C CA . LYS A 1 283 ? 0.984 1.565 0.494 1.00 97.75 283 LYS A CA 1
ATOM 2314 C C . LYS A 1 283 ? 2.080 1.381 1.546 1.00 97.75 283 LYS A C 1
ATOM 2316 O O . LYS A 1 283 ? 2.913 2.276 1.716 1.00 97.75 283 LYS A O 1
ATOM 2321 N N . LEU A 1 284 ? 2.132 0.213 2.188 1.00 97.31 284 LEU A N 1
ATOM 2322 C CA . LEU A 1 284 ? 3.128 -0.116 3.204 1.00 97.31 284 LEU A CA 1
ATOM 2323 C C . LEU A 1 284 ? 4.557 -0.141 2.634 1.00 97.31 284 LEU A C 1
ATOM 2325 O O . LEU A 1 284 ? 5.453 0.487 3.199 1.00 97.31 284 LEU A O 1
ATOM 2329 N N . GLU A 1 285 ? 4.778 -0.778 1.481 1.00 97.94 285 GLU A N 1
ATOM 2330 C CA . GLU A 1 285 ? 6.083 -0.781 0.797 1.00 97.94 285 GLU A CA 1
ATOM 2331 C C . GLU A 1 285 ? 6.496 0.628 0.342 1.00 97.94 285 GLU A C 1
ATOM 2333 O O . GLU A 1 285 ? 7.663 1.006 0.447 1.00 97.94 285 GLU A O 1
ATOM 2338 N N . ASN A 1 286 ? 5.555 1.458 -0.111 1.00 98.31 286 ASN A N 1
ATOM 2339 C CA . ASN A 1 286 ? 5.843 2.852 -0.451 1.00 98.31 286 ASN A CA 1
ATOM 2340 C C . ASN A 1 286 ? 6.205 3.696 0.783 1.00 98.31 286 ASN A C 1
ATOM 2342 O O . ASN A 1 286 ? 7.100 4.543 0.695 1.00 98.31 286 ASN A O 1
ATOM 2346 N N . LYS A 1 287 ? 5.570 3.452 1.939 1.00 97.94 287 LYS A N 1
ATOM 2347 C CA . LYS A 1 287 ? 5.951 4.061 3.226 1.00 97.94 287 LYS A CA 1
ATOM 2348 C C . LYS A 1 287 ? 7.359 3.621 3.639 1.00 97.94 287 LYS A C 1
ATOM 2350 O O . LYS A 1 287 ? 8.167 4.470 4.015 1.00 97.94 287 LYS A O 1
ATOM 2355 N N . ARG A 1 288 ? 7.688 2.335 3.468 1.00 98.06 288 ARG A N 1
ATOM 2356 C CA . ARG A 1 288 ? 9.038 1.783 3.678 1.00 98.06 288 ARG A CA 1
ATOM 2357 C C . ARG A 1 288 ? 10.084 2.489 2.810 1.00 98.06 288 ARG A C 1
ATOM 2359 O O . ARG A 1 288 ? 11.070 3.004 3.325 1.00 98.06 288 ARG A O 1
ATOM 2366 N N . ARG A 1 289 ? 9.840 2.603 1.497 1.00 97.94 289 ARG A N 1
ATOM 2367 C CA . ARG A 1 289 ? 10.731 3.317 0.561 1.00 97.94 289 ARG A CA 1
ATOM 2368 C C . ARG A 1 289 ? 10.901 4.791 0.916 1.00 97.94 289 ARG A C 1
ATOM 2370 O O . ARG A 1 289 ? 11.987 5.320 0.725 1.00 97.94 289 ARG A O 1
ATOM 2377 N N . LYS A 1 290 ? 9.863 5.455 1.443 1.00 97.94 290 LYS A N 1
ATOM 2378 C CA . LYS A 1 290 ? 9.970 6.841 1.928 1.00 97.94 290 LYS A CA 1
ATOM 2379 C C . LYS A 1 290 ? 10.977 6.946 3.078 1.00 97.94 290 LYS A C 1
ATOM 2381 O O . LYS A 1 290 ? 11.830 7.819 2.998 1.00 97.94 290 LYS A O 1
ATOM 2386 N N . LYS A 1 291 ? 10.919 6.051 4.077 1.00 96.75 291 LYS A N 1
ATOM 2387 C CA . LYS A 1 291 ? 11.909 5.996 5.172 1.00 96.75 291 LYS A CA 1
ATOM 2388 C C . LYS A 1 291 ? 13.324 5.753 4.636 1.00 96.75 291 LYS A C 1
ATOM 2390 O O . LYS A 1 291 ? 14.203 6.574 4.858 1.00 96.75 291 LYS A O 1
ATOM 2395 N N . LEU A 1 292 ? 13.510 4.718 3.813 1.00 96.69 292 LEU A N 1
ATOM 2396 C CA . LEU A 1 292 ? 14.813 4.422 3.199 1.00 96.69 292 LEU A CA 1
ATOM 2397 C C . LEU A 1 292 ? 15.354 5.574 2.347 1.00 96.69 292 LEU A C 1
ATOM 2399 O O . LEU A 1 292 ? 16.560 5.759 2.244 1.00 96.69 292 LEU A O 1
ATOM 2403 N N . ASN A 1 293 ? 14.486 6.350 1.700 1.00 97.69 293 ASN A N 1
ATOM 2404 C CA . ASN A 1 293 ? 14.919 7.500 0.914 1.00 97.69 293 ASN A CA 1
ATOM 2405 C C . ASN A 1 293 ? 15.462 8.642 1.777 1.00 97.69 293 ASN A C 1
ATOM 2407 O O . ASN A 1 293 ? 16.274 9.405 1.266 1.00 97.69 293 ASN A O 1
ATOM 2411 N N . ILE A 1 294 ? 15.052 8.750 3.045 1.00 97.62 294 ILE A N 1
ATOM 2412 C CA . ILE A 1 294 ? 15.637 9.703 3.999 1.00 97.62 294 ILE A CA 1
ATOM 2413 C C . ILE A 1 294 ? 17.093 9.302 4.268 1.00 97.62 294 ILE A C 1
ATOM 2415 O O . ILE A 1 294 ? 17.993 10.104 4.041 1.00 97.62 294 ILE A O 1
ATOM 2419 N N . GLU A 1 295 ? 17.334 8.034 4.614 1.00 96.88 295 GLU A N 1
ATOM 2420 C CA . GLU A 1 295 ? 18.685 7.488 4.829 1.00 96.88 295 GLU A CA 1
ATOM 2421 C C . GLU A 1 295 ? 19.554 7.588 3.565 1.00 96.88 295 GLU A C 1
ATOM 2423 O O . GLU A 1 295 ? 20.692 8.046 3.602 1.00 96.88 295 GLU A O 1
ATOM 2428 N N . ARG A 1 296 ? 19.011 7.214 2.398 1.00 97.81 296 ARG A N 1
ATOM 2429 C CA . ARG A 1 296 ? 19.734 7.306 1.119 1.00 97.81 296 ARG A CA 1
ATOM 2430 C C . ARG A 1 296 ? 20.097 8.742 0.763 1.00 97.81 296 ARG A C 1
ATOM 2432 O O . ARG A 1 296 ? 21.178 8.941 0.222 1.00 97.81 296 ARG A O 1
ATOM 2439 N N . LYS A 1 297 ? 19.220 9.710 1.058 1.00 98.19 297 LYS A N 1
ATOM 2440 C CA . LYS A 1 297 ? 19.490 11.135 0.840 1.00 98.19 297 LYS A CA 1
ATOM 2441 C C . LYS A 1 297 ? 20.655 11.603 1.713 1.00 98.19 297 LYS A C 1
ATOM 2443 O O . LYS A 1 297 ? 21.529 12.278 1.187 1.00 98.19 297 LYS A O 1
ATOM 2448 N N . ALA A 1 298 ? 20.696 11.201 2.985 1.00 98.19 298 ALA A N 1
ATOM 2449 C CA . ALA A 1 298 ? 21.819 11.503 3.877 1.00 98.19 298 ALA A CA 1
ATOM 2450 C C . ALA A 1 298 ? 23.149 10.923 3.358 1.00 98.19 298 ALA A C 1
ATOM 2452 O O . ALA A 1 298 ? 24.188 11.555 3.477 1.00 98.19 298 ALA A O 1
ATOM 2453 N N . LEU A 1 299 ? 23.105 9.761 2.699 1.00 98.19 299 LEU A N 1
ATOM 2454 C CA . LEU A 1 299 ? 24.265 9.117 2.068 1.00 98.19 299 LEU A CA 1
ATOM 2455 C C . LEU A 1 299 ? 24.583 9.619 0.641 1.00 98.19 299 LEU A C 1
ATOM 2457 O O . LEU A 1 299 ? 25.374 8.982 -0.053 1.00 98.19 299 LEU A O 1
ATOM 2461 N N . GLY A 1 300 ? 23.905 10.654 0.130 1.00 97.81 300 GLY A N 1
ATOM 2462 C CA . GLY A 1 300 ? 24.095 11.142 -1.247 1.00 97.81 300 GLY A CA 1
ATOM 2463 C C . GLY A 1 300 ? 23.635 10.176 -2.355 1.00 97.81 300 GLY A C 1
ATOM 2464 O O . GLY A 1 300 ? 23.938 10.363 -3.531 1.00 97.81 300 GLY A O 1
ATOM 2465 N N . LYS A 1 301 ? 22.883 9.120 -2.020 1.00 98.25 301 LYS A N 1
ATOM 2466 C CA . LYS A 1 301 ? 22.412 8.107 -2.977 1.00 98.25 301 LYS A CA 1
ATOM 2467 C C . LYS A 1 301 ? 21.077 8.513 -3.601 1.00 98.25 301 LYS A C 1
ATOM 2469 O O . LYS A 1 301 ? 20.165 8.994 -2.930 1.00 98.25 301 LYS A O 1
ATOM 2474 N N . ARG A 1 302 ? 20.889 8.189 -4.888 1.00 97.25 302 ARG A N 1
ATOM 2475 C CA . ARG A 1 302 ? 19.623 8.427 -5.611 1.00 97.25 302 ARG A CA 1
ATOM 2476 C C . ARG A 1 302 ? 18.422 7.789 -4.881 1.00 97.25 302 ARG A C 1
ATOM 2478 O O . ARG A 1 302 ? 18.517 6.616 -4.495 1.00 97.25 302 ARG A O 1
ATOM 2485 N N . PRO A 1 303 ? 17.277 8.482 -4.735 1.00 97.75 303 PRO A N 1
ATOM 2486 C CA . PRO A 1 303 ? 16.096 7.926 -4.078 1.00 97.75 303 PRO A CA 1
ATOM 2487 C C . PRO A 1 303 ? 15.486 6.758 -4.864 1.00 97.75 303 PRO A C 1
ATOM 2489 O O . PRO A 1 303 ? 15.469 6.738 -6.096 1.00 97.75 303 PRO A O 1
ATOM 2492 N N . LEU A 1 304 ? 14.932 5.788 -4.139 1.00 96.44 304 LEU A N 1
ATOM 2493 C CA . LEU A 1 304 ? 14.131 4.698 -4.684 1.00 96.44 304 LEU A CA 1
ATOM 2494 C C . LEU A 1 304 ? 12.788 5.237 -5.191 1.00 96.44 304 LEU A C 1
ATOM 2496 O O . LEU A 1 304 ? 12.076 5.950 -4.477 1.00 96.44 304 LEU A O 1
ATOM 2500 N N . ALA A 1 305 ? 12.407 4.851 -6.409 1.00 96.75 305 ALA A N 1
ATOM 2501 C CA . ALA A 1 305 ? 11.113 5.210 -6.977 1.00 96.75 305 ALA A CA 1
ATOM 2502 C C . ALA A 1 305 ? 9.956 4.570 -6.189 1.00 96.75 305 ALA A C 1
ATOM 2504 O O . ALA A 1 305 ? 10.062 3.434 -5.721 1.00 96.75 305 ALA A O 1
ATOM 2505 N N . LYS A 1 306 ? 8.825 5.272 -6.076 1.00 97.19 306 LYS A N 1
ATOM 2506 C CA . LYS A 1 306 ? 7.583 4.692 -5.541 1.00 97.19 306 LYS A CA 1
ATOM 2507 C C . LYS A 1 306 ? 7.028 3.650 -6.515 1.00 97.19 306 LYS A C 1
ATOM 2509 O O . LYS A 1 306 ? 7.090 3.849 -7.727 1.00 97.19 306 LYS A O 1
ATOM 2514 N N . ILE A 1 307 ? 6.457 2.574 -5.986 1.00 97.25 307 ILE A N 1
ATOM 2515 C CA . ILE A 1 307 ? 5.706 1.596 -6.772 1.00 97.25 307 ILE A CA 1
ATOM 2516 C C . ILE A 1 307 ? 4.387 2.253 -7.189 1.00 97.25 307 ILE A C 1
ATOM 2518 O O . ILE A 1 307 ? 3.627 2.720 -6.337 1.00 97.25 307 ILE A O 1
ATOM 2522 N N . LYS A 1 308 ? 4.143 2.324 -8.499 1.00 96.19 308 LYS A N 1
ATOM 2523 C CA . LYS A 1 308 ? 2.936 2.893 -9.109 1.00 96.19 308 LYS A CA 1
ATOM 2524 C C . LYS A 1 308 ? 2.415 1.926 -10.163 1.00 96.19 308 LYS A C 1
ATOM 2526 O O . LYS A 1 308 ? 3.231 1.334 -10.868 1.00 96.19 308 LYS A O 1
ATOM 2531 N N . ASN A 1 309 ? 1.092 1.812 -10.281 1.00 96.25 309 ASN A N 1
ATOM 2532 C CA . ASN A 1 309 ? 0.474 1.020 -11.338 1.00 96.25 309 ASN A CA 1
ATOM 2533 C C . ASN A 1 309 ? 0.787 1.673 -12.698 1.00 96.25 309 ASN A C 1
ATOM 2535 O O . ASN A 1 309 ? 0.357 2.808 -12.918 1.00 96.25 309 ASN A O 1
ATOM 2539 N N . PRO A 1 310 ? 1.539 1.007 -13.592 1.00 94.88 310 PRO A N 1
ATOM 2540 C CA . PRO A 1 310 ? 1.889 1.561 -14.896 1.00 94.88 310 PRO A CA 1
ATOM 2541 C C . PRO A 1 310 ? 0.700 1.594 -15.866 1.00 94.88 310 PRO A C 1
ATOM 2543 O O . PRO A 1 310 ? 0.759 2.325 -16.847 1.00 94.88 310 PRO A O 1
ATOM 2546 N N . PHE A 1 311 ? -0.367 0.838 -15.589 1.00 94.88 311 PHE A N 1
ATOM 2547 C CA . PHE A 1 311 ? -1.581 0.760 -16.405 1.00 94.88 311 PHE A CA 1
ATOM 2548 C C . PHE A 1 311 ? -2.676 1.729 -15.949 1.00 94.88 311 PHE A C 1
ATOM 2550 O O . PHE A 1 311 ? -3.663 1.917 -16.653 1.00 94.88 311 PHE A O 1
ATOM 2557 N N . LYS A 1 312 ? -2.516 2.367 -14.780 1.00 92.00 312 LYS A N 1
ATOM 2558 C CA . LYS A 1 312 ? -3.457 3.393 -14.330 1.00 92.00 312 LYS A CA 1
ATOM 2559 C C . LYS A 1 312 ? -3.213 4.676 -15.122 1.00 92.00 312 LYS A C 1
ATOM 2561 O O . LYS A 1 312 ? -2.135 5.269 -15.034 1.00 92.00 312 LYS A O 1
ATOM 2566 N N . ILE A 1 313 ? -4.229 5.118 -15.859 1.00 83.62 313 ILE A N 1
ATOM 2567 C CA . ILE A 1 313 ? -4.232 6.404 -16.563 1.00 83.62 313 ILE A CA 1
ATOM 2568 C C . ILE A 1 313 ? -3.972 7.504 -15.524 1.00 83.62 313 ILE A C 1
ATOM 2570 O O . ILE A 1 313 ? -4.702 7.623 -14.540 1.00 83.62 313 ILE A O 1
ATOM 2574 N N . LYS A 1 314 ? -2.880 8.265 -15.696 1.00 77.19 314 LYS A N 1
ATOM 2575 C CA . LYS A 1 314 ? -2.360 9.181 -14.662 1.00 77.19 314 LYS A CA 1
ATOM 2576 C C . LYS A 1 314 ? -3.353 10.272 -14.267 1.00 77.19 314 LYS A C 1
ATOM 2578 O O . LYS A 1 314 ? -3.266 10.731 -13.139 1.00 77.19 314 LYS A O 1
ATOM 2583 N N . ASN A 1 315 ? -4.249 10.657 -15.173 1.00 71.12 315 ASN A N 1
ATOM 2584 C CA . ASN A 1 315 ? -5.417 11.496 -14.919 1.00 71.12 315 ASN A CA 1
ATOM 2585 C C . ASN A 1 315 ? -6.410 11.282 -16.068 1.00 71.12 315 ASN A C 1
ATOM 2587 O O . ASN A 1 315 ? -6.120 11.756 -17.167 1.00 71.12 315 ASN A O 1
ATOM 2591 N N . PRO A 1 316 ? -7.553 10.605 -15.880 1.00 63.59 316 PRO A N 1
ATOM 2592 C CA . PRO A 1 316 ? -8.519 10.431 -16.967 1.00 63.59 316 PRO A CA 1
ATOM 2593 C C . PRO A 1 316 ? -8.929 11.786 -17.572 1.00 63.59 316 PRO A C 1
ATOM 2595 O O . PRO A 1 316 ? -8.900 11.935 -18.790 1.00 63.59 316 PRO A O 1
ATOM 2598 N N . SER A 1 317 ? -9.100 12.814 -16.729 1.00 63.34 317 SER A N 1
ATOM 2599 C CA . SER A 1 317 ? -9.392 14.199 -17.134 1.00 63.34 317 SER A CA 1
ATOM 2600 C C . SER A 1 317 ? -8.320 14.862 -18.007 1.00 63.34 317 SER A C 1
ATOM 2602 O O . SER A 1 317 ? -8.631 15.753 -18.786 1.00 63.34 317 SER A O 1
ATOM 2604 N N . ARG A 1 318 ? -7.054 14.439 -17.906 1.00 58.00 318 ARG A N 1
ATOM 2605 C CA . ARG A 1 318 ? -5.920 15.052 -18.624 1.00 58.00 318 ARG A CA 1
ATOM 2606 C C . ARG A 1 318 ? -5.430 14.228 -19.813 1.00 58.00 318 ARG A C 1
ATOM 2608 O O . ARG A 1 318 ? -4.612 14.722 -20.577 1.00 58.00 318 ARG A O 1
ATOM 2615 N N . THR A 1 319 ? -5.854 12.965 -19.927 1.00 54.97 319 THR A N 1
ATOM 2616 C CA . THR A 1 319 ? -5.274 12.016 -20.897 1.00 54.97 319 THR A CA 1
ATOM 2617 C C . THR A 1 319 ? -6.236 11.600 -22.006 1.00 54.97 319 THR A C 1
ATOM 2619 O O . THR A 1 319 ? -5.741 11.155 -23.034 1.00 54.97 319 THR A O 1
ATOM 2622 N N . LEU A 1 320 ? -7.560 11.739 -21.836 1.00 53.91 320 LEU A N 1
ATOM 2623 C CA . LEU A 1 320 ? -8.519 11.313 -22.867 1.00 53.91 320 LEU A CA 1
ATOM 2624 C C . LEU A 1 320 ? -9.222 12.437 -23.637 1.00 53.91 320 LEU A C 1
ATOM 2626 O O . LEU A 1 320 ? -9.658 12.165 -24.747 1.00 53.91 320 LEU A O 1
ATOM 2630 N N . THR A 1 321 ? -9.302 13.671 -23.128 1.00 52.53 321 THR A N 1
ATOM 2631 C CA . THR A 1 321 ? -10.175 14.666 -23.797 1.00 52.53 321 THR A CA 1
ATOM 2632 C C . THR A 1 321 ? -9.768 16.129 -23.671 1.00 52.53 321 THR A C 1
ATOM 2634 O O . THR A 1 321 ? -10.324 16.958 -24.372 1.00 52.53 321 THR A O 1
ATOM 2637 N N . PHE A 1 322 ? -8.774 16.475 -22.847 1.00 58.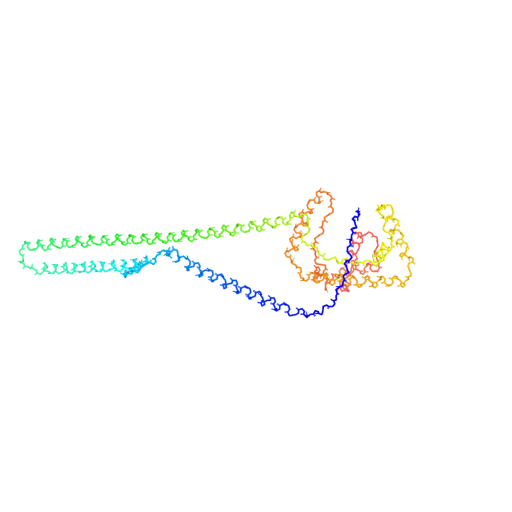44 322 PHE A N 1
ATOM 2638 C CA . PHE A 1 322 ? -8.365 17.875 -22.677 1.00 58.44 322 PHE A CA 1
ATOM 2639 C C . PHE A 1 322 ? -6.844 18.011 -22.711 1.00 58.44 322 PHE A C 1
ATOM 2641 O O . PHE A 1 322 ? -6.192 18.382 -21.731 1.00 58.44 322 PHE A O 1
ATOM 2648 N N . SER A 1 323 ? -6.254 17.700 -23.868 1.00 73.19 323 SER A N 1
ATOM 2649 C CA . SER A 1 323 ? -5.008 18.378 -24.223 1.00 73.19 323 SER A CA 1
ATOM 2650 C C . SER A 1 323 ? -5.390 19.847 -24.354 1.00 73.19 323 SER A C 1
ATOM 2652 O O . SER A 1 323 ? -6.172 20.187 -25.232 1.00 73.19 323 SER A O 1
ATOM 2654 N N . SER A 1 324 ? -4.940 20.699 -23.428 1.00 88.38 324 SER A N 1
ATOM 2655 C CA . SER A 1 324 ? -5.185 22.142 -23.535 1.00 88.38 324 SER A CA 1
ATOM 2656 C C . SER A 1 324 ? -4.819 22.597 -24.949 1.00 88.38 324 SER A C 1
ATOM 2658 O O . SER A 1 324 ? -3.817 22.121 -25.489 1.00 88.38 324 SER A O 1
ATOM 2660 N N . SER A 1 325 ? -5.577 23.523 -25.534 1.00 92.44 325 SER A N 1
ATOM 2661 C CA . SER A 1 325 ? -5.300 24.026 -26.884 1.00 92.44 325 SER A CA 1
ATOM 2662 C C . SER A 1 325 ? -3.855 24.491 -27.040 1.00 92.44 325 SER A C 1
ATOM 2664 O O . SER A 1 325 ? -3.200 24.203 -28.038 1.00 92.44 325 SER A O 1
ATOM 2666 N N . PHE A 1 326 ? -3.289 25.064 -25.977 1.00 94.75 326 PHE A N 1
ATOM 2667 C CA . PHE A 1 326 ? -1.879 25.429 -25.926 1.00 94.75 326 PHE A CA 1
ATOM 2668 C C . PHE A 1 326 ? -0.931 24.221 -26.030 1.00 94.75 326 PHE A C 1
ATOM 2670 O O . PHE A 1 326 ? 0.105 24.292 -26.677 1.00 94.75 326 PHE A O 1
ATOM 2677 N N . THR A 1 327 ? -1.277 23.077 -25.435 1.00 92.94 327 THR A N 1
ATOM 2678 C CA . THR A 1 327 ? -0.494 21.834 -25.562 1.00 92.94 327 THR A CA 1
ATOM 2679 C C . THR A 1 327 ? -0.529 21.287 -26.989 1.00 92.94 327 THR A C 1
ATOM 2681 O O . THR A 1 327 ? 0.496 20.816 -27.483 1.00 92.94 327 THR A O 1
ATOM 2684 N N . ASN A 1 328 ? -1.679 21.356 -27.667 1.00 93.81 328 ASN A N 1
ATOM 2685 C CA . ASN A 1 328 ? -1.786 20.976 -29.078 1.00 93.81 328 ASN A CA 1
ATOM 2686 C C . ASN A 1 328 ? -0.988 21.930 -29.974 1.00 93.81 328 ASN A C 1
ATOM 2688 O O . ASN A 1 328 ? -0.250 21.471 -30.844 1.00 93.81 328 ASN A O 1
ATOM 2692 N N . PHE A 1 329 ? -1.029 23.231 -29.686 1.00 96.94 329 PHE A N 1
ATOM 2693 C CA . PHE A 1 329 ? -0.188 24.221 -30.349 1.00 96.94 329 PHE A CA 1
ATOM 2694 C C . PHE A 1 329 ? 1.306 23.960 -30.142 1.00 96.94 329 PHE A C 1
ATOM 2696 O O . PHE A 1 329 ? 2.051 23.906 -31.113 1.00 96.94 329 PHE A O 1
ATOM 2703 N N . ILE A 1 330 ? 1.757 23.694 -28.911 1.00 96.19 330 ILE A N 1
ATOM 2704 C CA . ILE A 1 330 ? 3.154 23.322 -28.640 1.00 96.19 330 ILE A CA 1
ATOM 2705 C C . ILE A 1 330 ? 3.571 22.132 -29.520 1.00 96.19 330 ILE A C 1
ATOM 2707 O O . ILE A 1 330 ? 4.619 22.183 -30.165 1.00 96.19 330 ILE A O 1
ATOM 2711 N N . LYS A 1 331 ? 2.750 21.070 -29.588 1.00 95.31 331 LYS A N 1
ATOM 2712 C CA . LYS A 1 331 ? 3.029 19.904 -30.449 1.00 95.31 331 LYS A CA 1
ATOM 2713 C C . LYS A 1 331 ? 3.153 20.308 -31.918 1.00 95.31 331 LYS A C 1
ATOM 2715 O O . LYS A 1 331 ? 4.083 19.854 -32.581 1.00 95.31 331 LYS A O 1
ATOM 2720 N N . TYR A 1 332 ? 2.256 21.166 -32.403 1.00 96.94 332 TYR A N 1
ATOM 2721 C CA . TYR A 1 332 ? 2.297 21.694 -33.764 1.00 96.94 332 TYR A CA 1
ATOM 2722 C C . TYR A 1 332 ? 3.607 22.447 -34.042 1.00 96.94 332 TYR A C 1
ATOM 2724 O O . TYR A 1 332 ? 4.328 22.082 -34.972 1.00 96.94 332 TYR A O 1
ATOM 2732 N N . VAL A 1 333 ? 3.970 23.415 -33.196 1.00 97.56 333 VAL A N 1
ATOM 2733 C CA . VAL A 1 333 ? 5.181 24.241 -33.352 1.00 97.56 333 VAL A CA 1
ATOM 2734 C C . VAL A 1 333 ? 6.443 23.372 -33.424 1.00 97.56 333 VAL A C 1
ATOM 2736 O O . VAL A 1 333 ? 7.289 23.576 -34.297 1.00 97.56 333 VAL A O 1
ATOM 2739 N N . TYR A 1 334 ? 6.546 22.348 -32.568 1.00 96.88 334 TYR A N 1
ATOM 2740 C CA . TYR A 1 334 ? 7.658 21.394 -32.614 1.00 96.88 334 TYR A CA 1
ATOM 2741 C C . TYR A 1 334 ? 7.615 20.476 -33.841 1.00 96.88 334 TYR A C 1
ATOM 2743 O O . TYR A 1 334 ? 8.659 20.222 -34.438 1.00 96.88 334 TYR A O 1
ATOM 2751 N N . SER A 1 335 ? 6.436 19.998 -34.252 1.00 96.25 335 SER A N 1
ATOM 2752 C CA . SER A 1 335 ? 6.297 19.151 -35.448 1.00 96.25 335 SER A CA 1
ATOM 2753 C C . SER A 1 335 ? 6.725 19.876 -36.728 1.00 96.25 335 SER A C 1
ATOM 2755 O O . SER A 1 335 ? 7.325 19.270 -37.613 1.00 96.25 335 SER A O 1
ATOM 2757 N N . LYS A 1 336 ? 6.491 21.192 -36.786 1.00 97.81 336 LYS A N 1
ATOM 2758 C CA . LYS A 1 336 ? 6.913 22.079 -37.874 1.00 97.81 336 LYS A CA 1
ATOM 2759 C C . LYS A 1 336 ? 8.342 22.602 -37.718 1.00 97.81 336 LYS A C 1
ATOM 2761 O O . LYS A 1 336 ? 8.799 23.338 -38.582 1.00 97.81 336 LYS A O 1
ATOM 2766 N N . LYS A 1 337 ? 9.047 22.220 -36.645 1.00 96.69 337 LYS A N 1
ATOM 2767 C CA . LYS A 1 337 ? 10.416 22.662 -36.328 1.00 96.69 337 LYS A CA 1
ATOM 2768 C C . LYS A 1 337 ? 10.578 24.193 -36.316 1.00 96.69 337 LYS A C 1
ATOM 2770 O O . LYS A 1 337 ? 11.651 24.695 -36.624 1.00 96.69 337 LYS A O 1
ATOM 2775 N N . LEU A 1 338 ? 9.535 24.933 -35.926 1.00 97.06 338 LEU A N 1
ATOM 2776 C CA . LEU A 1 338 ? 9.564 26.406 -35.861 1.00 97.06 338 LEU A CA 1
ATOM 2777 C C . LEU A 1 338 ? 10.445 26.934 -34.719 1.00 97.06 338 LEU A C 1
ATOM 2779 O O . LEU A 1 338 ? 10.791 28.109 -34.686 1.00 97.06 338 LEU A O 1
ATOM 2783 N N . VAL A 1 339 ? 10.794 26.066 -33.768 1.00 96.75 339 VAL A N 1
ATOM 2784 C CA . VAL A 1 339 ? 11.744 26.354 -32.693 1.00 96.75 339 VAL A CA 1
ATOM 2785 C C . VAL A 1 339 ? 12.761 25.219 -32.585 1.00 96.75 339 VAL A C 1
ATOM 2787 O O . VAL A 1 339 ? 12.419 24.040 -32.711 1.00 96.75 339 VAL A O 1
ATOM 2790 N N . SER A 1 340 ? 14.015 25.564 -32.304 1.00 94.50 340 SER A N 1
ATOM 2791 C CA . SER A 1 340 ? 15.121 24.621 -32.110 1.00 94.50 340 SER A CA 1
ATOM 2792 C C . SER A 1 340 ? 16.062 25.111 -31.010 1.00 94.50 340 SER A C 1
ATOM 2794 O O . SER A 1 340 ? 16.076 26.289 -30.673 1.00 94.50 340 SER A O 1
ATOM 2796 N N . GLY A 1 341 ? 16.852 24.217 -30.416 1.00 93.25 341 GLY A N 1
ATOM 2797 C CA . GLY A 1 341 ? 17.844 24.590 -29.403 1.00 93.25 341 GLY A CA 1
ATOM 2798 C C . GLY A 1 341 ? 17.308 24.579 -27.968 1.00 93.25 341 GLY A C 1
ATOM 2799 O O . GLY A 1 341 ? 16.664 23.619 -27.543 1.00 93.25 341 GLY A O 1
ATOM 2800 N N . ASN A 1 342 ? 17.636 25.611 -27.184 1.00 95.69 342 ASN A N 1
ATOM 2801 C CA . ASN A 1 342 ? 17.427 25.609 -25.734 1.00 95.69 342 ASN A CA 1
ATOM 2802 C C . ASN A 1 342 ? 15.931 25.571 -25.359 1.00 95.69 342 ASN A C 1
ATOM 2804 O O . ASN A 1 342 ? 15.174 26.492 -25.660 1.00 95.69 342 ASN A O 1
ATOM 2808 N N . VAL A 1 343 ? 15.530 24.530 -24.623 1.00 95.19 343 VAL A N 1
ATOM 2809 C CA . VAL A 1 343 ? 14.134 24.273 -24.222 1.00 95.19 343 VAL A CA 1
ATOM 2810 C C . VAL A 1 343 ? 13.517 25.437 -23.439 1.00 95.19 343 VAL A C 1
ATOM 2812 O O . VAL A 1 343 ? 12.345 25.753 -23.637 1.00 95.19 343 VAL A O 1
ATOM 2815 N N . VAL A 1 344 ? 14.291 26.104 -22.578 1.00 95.00 344 VAL A N 1
ATOM 2816 C CA . VAL A 1 344 ? 13.795 27.217 -21.757 1.00 95.00 344 VAL A CA 1
ATOM 2817 C C . VAL A 1 344 ? 13.475 28.425 -22.633 1.00 95.00 344 VAL A C 1
ATOM 2819 O O . VAL A 1 344 ? 12.389 28.991 -22.506 1.00 95.00 344 VAL A O 1
ATOM 2822 N N . LYS A 1 345 ? 14.372 28.782 -23.564 1.00 96.69 345 LYS A N 1
ATOM 2823 C CA . LYS A 1 345 ? 14.132 29.867 -24.532 1.00 96.69 345 LYS A CA 1
ATOM 2824 C C . LYS A 1 345 ? 12.929 29.544 -25.421 1.00 96.69 345 LYS A C 1
ATOM 2826 O O . LYS A 1 345 ? 12.012 30.352 -25.502 1.00 96.69 345 LYS A O 1
ATOM 2831 N N . ASN A 1 346 ? 12.868 28.320 -25.949 1.00 97.38 346 ASN A N 1
ATOM 2832 C CA . ASN A 1 346 ? 11.755 27.861 -26.783 1.00 97.38 346 ASN A CA 1
ATOM 2833 C C . ASN A 1 346 ? 10.410 27.962 -26.057 1.00 97.38 346 ASN A C 1
ATOM 2835 O O . ASN A 1 346 ? 9.430 28.389 -26.655 1.00 97.38 346 ASN A O 1
ATOM 2839 N N . SER A 1 347 ? 10.350 27.636 -24.761 1.00 96.88 347 SER A N 1
ATOM 2840 C CA . SER A 1 347 ? 9.103 27.759 -23.995 1.00 96.88 347 SER A CA 1
ATOM 2841 C C . SER A 1 347 ? 8.579 29.201 -23.925 1.00 96.88 347 SER A C 1
ATOM 2843 O O . SER A 1 347 ? 7.368 29.412 -24.026 1.00 96.88 347 SER A O 1
ATOM 2845 N N . LYS A 1 348 ? 9.477 30.194 -23.814 1.00 97.56 348 LYS A N 1
ATOM 2846 C CA . LYS A 1 348 ? 9.117 31.619 -23.824 1.00 97.56 348 LYS A CA 1
ATOM 2847 C C . LYS A 1 348 ? 8.614 32.033 -25.203 1.00 97.56 348 LYS A C 1
ATOM 2849 O O . LYS A 1 348 ? 7.506 32.548 -25.302 1.00 97.56 348 LYS A O 1
ATOM 2854 N N . THR A 1 349 ? 9.361 31.691 -26.253 1.00 97.81 349 THR A N 1
ATOM 2855 C CA . THR A 1 349 ? 8.991 31.989 -27.642 1.00 97.81 349 THR A CA 1
ATOM 2856 C C . THR A 1 349 ? 7.637 31.382 -28.013 1.00 97.81 349 THR A C 1
ATOM 2858 O O . THR A 1 349 ? 6.776 32.086 -28.526 1.00 97.81 349 THR A O 1
ATOM 2861 N N . ILE A 1 350 ? 7.384 30.110 -27.682 1.00 97.94 350 ILE A N 1
ATOM 2862 C CA . ILE A 1 350 ? 6.086 29.466 -27.946 1.00 97.94 350 ILE A CA 1
ATOM 2863 C C . ILE A 1 350 ? 4.956 30.172 -27.183 1.00 97.94 350 ILE A C 1
ATOM 2865 O O . ILE A 1 350 ? 3.859 30.339 -27.714 1.00 97.94 350 ILE A O 1
ATOM 2869 N N . SER A 1 351 ? 5.209 30.603 -25.945 1.00 97.69 351 SER A N 1
ATOM 2870 C CA . SER A 1 351 ? 4.213 31.329 -25.148 1.00 97.69 351 SER A CA 1
ATOM 2871 C C . SER A 1 351 ? 3.880 32.693 -25.755 1.00 97.69 351 SER A C 1
ATOM 2873 O O . SER A 1 351 ? 2.718 33.086 -25.772 1.00 97.69 351 SER A O 1
ATOM 2875 N N . GLU A 1 352 ? 4.875 33.406 -26.281 1.00 98.19 352 GLU A N 1
ATOM 2876 C CA . GLU A 1 352 ? 4.678 34.669 -27.000 1.00 98.19 352 GLU A CA 1
ATOM 2877 C C . GLU A 1 352 ? 3.927 34.460 -28.317 1.00 98.19 352 GLU A C 1
ATOM 2879 O O . GLU A 1 352 ? 2.975 35.188 -28.584 1.00 98.19 352 GLU A O 1
ATOM 2884 N N . MET A 1 353 ? 4.287 33.437 -29.101 1.00 97.88 353 MET A N 1
ATOM 2885 C CA . MET A 1 353 ? 3.554 33.071 -30.320 1.00 97.88 353 MET A CA 1
ATOM 2886 C C . MET A 1 353 ? 2.084 32.779 -30.005 1.00 97.88 353 MET A C 1
ATOM 2888 O O . MET A 1 353 ? 1.205 33.302 -30.674 1.00 97.88 353 MET A O 1
ATOM 2892 N N . TRP A 1 354 ? 1.804 32.014 -28.945 1.00 97.81 354 TRP A N 1
ATOM 2893 C CA . TRP A 1 354 ? 0.434 31.701 -28.527 1.00 97.81 354 TRP A CA 1
ATOM 2894 C C . TRP A 1 354 ? -0.366 32.930 -28.087 1.00 97.81 354 TRP A C 1
ATOM 2896 O O . TRP A 1 354 ? -1.557 33.021 -28.375 1.00 97.81 354 TRP A O 1
ATOM 2906 N N . LYS A 1 355 ? 0.273 33.882 -27.393 1.00 97.94 355 LYS A N 1
ATOM 2907 C CA . LYS A 1 355 ? -0.363 35.150 -27.000 1.00 97.94 355 LYS A CA 1
ATOM 2908 C C . LYS A 1 355 ? -0.718 36.022 -28.204 1.00 97.94 355 LYS A C 1
ATOM 2910 O O . LYS A 1 355 ? -1.701 36.746 -28.126 1.00 97.94 355 LYS A O 1
ATOM 2915 N N . LYS A 1 356 ? 0.073 35.948 -29.279 1.00 98.25 356 LYS A N 1
ATOM 2916 C CA . LYS A 1 356 ? -0.154 36.690 -30.527 1.00 98.25 356 LYS A CA 1
ATOM 2917 C C . LYS A 1 356 ? -1.264 36.095 -31.401 1.00 98.25 356 LYS A C 1
ATOM 2919 O O . LYS A 1 356 ? -1.756 36.807 -32.264 1.00 98.25 356 LYS A O 1
ATOM 2924 N N . LEU A 1 357 ? -1.652 34.833 -31.188 1.00 97.69 357 LEU A N 1
ATOM 2925 C CA . LEU A 1 357 ? -2.749 34.210 -31.935 1.00 97.69 357 LEU A CA 1
ATOM 2926 C C . LEU A 1 357 ? -4.106 34.809 -31.545 1.00 97.69 357 LEU A C 1
ATOM 2928 O O . LEU A 1 357 ? -4.376 35.037 -30.356 1.00 97.69 357 LEU A O 1
ATOM 2932 N N . SER A 1 358 ? -4.983 34.976 -32.533 1.00 97.88 358 SER A N 1
ATOM 2933 C CA . SER A 1 358 ? -6.386 35.329 -32.302 1.00 97.88 358 SER A CA 1
ATOM 2934 C C . SER A 1 358 ? -7.147 34.168 -31.649 1.00 97.88 358 SER A C 1
ATOM 2936 O O . SER A 1 358 ? -6.689 33.020 -31.627 1.00 97.88 358 SER A O 1
ATOM 2938 N N . ASP A 1 359 ? -8.327 34.433 -31.089 1.00 96.81 359 ASP A N 1
ATOM 2939 C CA . ASP A 1 359 ? -9.116 33.375 -30.447 1.00 96.81 359 ASP A CA 1
ATOM 2940 C C . ASP A 1 359 ? -9.676 32.355 -31.452 1.00 96.81 359 ASP A C 1
ATOM 2942 O O . ASP A 1 359 ? -9.796 31.173 -31.122 1.00 96.81 359 ASP A O 1
ATOM 2946 N N . GLU A 1 360 ? -9.905 32.769 -32.699 1.00 97.25 360 GLU A N 1
ATOM 2947 C CA . GLU A 1 360 ? -10.257 31.887 -33.817 1.00 97.25 360 GLU A CA 1
ATOM 2948 C C . GLU A 1 360 ? -9.110 30.929 -34.165 1.00 97.25 360 GLU A C 1
ATOM 2950 O O . GLU A 1 360 ? -9.313 29.726 -34.346 1.00 97.25 360 GLU A O 1
ATOM 2955 N N . GLU A 1 361 ? -7.872 31.429 -34.198 1.00 96.94 361 GLU A N 1
ATOM 2956 C CA . GLU A 1 361 ? -6.691 30.596 -34.420 1.00 96.94 361 GLU A CA 1
ATOM 2957 C C . GLU A 1 361 ? -6.468 29.630 -33.256 1.00 96.94 361 GLU A C 1
ATOM 2959 O O . GLU A 1 361 ? -6.161 28.457 -33.475 1.00 96.94 361 GLU A O 1
ATOM 2964 N N . LYS A 1 362 ? -6.679 30.084 -32.013 1.00 96.69 362 LYS A N 1
ATOM 2965 C CA . LYS A 1 362 ? -6.617 29.220 -30.824 1.00 96.69 362 LYS A CA 1
ATOM 2966 C C . LYS A 1 362 ? -7.697 28.137 -30.844 1.00 96.69 362 LYS A C 1
ATOM 2968 O O . LYS A 1 362 ? -7.440 27.036 -30.346 1.00 96.69 362 LYS A O 1
ATOM 2973 N N . ALA A 1 363 ? -8.872 28.410 -31.418 1.00 94.44 363 ALA A N 1
ATOM 2974 C CA . ALA A 1 363 ? -9.965 27.445 -31.531 1.00 94.44 363 ALA A CA 1
ATOM 2975 C C . ALA A 1 363 ? -9.586 26.226 -32.387 1.00 94.44 363 ALA A C 1
ATOM 2977 O O . ALA A 1 363 ? -9.988 25.118 -32.044 1.00 94.44 363 ALA A O 1
ATOM 2978 N N . ARG A 1 364 ? -8.720 26.389 -33.401 1.00 95.56 364 ARG A N 1
ATOM 2979 C CA . ARG A 1 364 ? -8.204 25.281 -34.237 1.00 95.56 364 ARG A CA 1
ATOM 2980 C C . ARG A 1 364 ? -7.397 24.235 -33.460 1.00 95.56 364 ARG A C 1
ATOM 2982 O O . ARG A 1 364 ? -7.129 23.158 -33.982 1.00 95.56 364 ARG A O 1
ATOM 2989 N N . TYR A 1 365 ? -6.970 24.563 -32.239 1.00 92.19 365 TYR A N 1
ATOM 2990 C CA . TYR A 1 365 ? -6.176 23.679 -31.390 1.00 92.19 365 TYR A CA 1
ATOM 2991 C C . TYR A 1 365 ? -6.962 23.081 -30.213 1.00 92.19 365 TYR A C 1
ATOM 2993 O O . TYR A 1 365 ? -6.367 22.312 -29.454 1.00 92.19 365 TYR A O 1
ATOM 3001 N N . ARG A 1 366 ? -8.237 23.446 -30.007 1.00 86.38 366 ARG A N 1
ATOM 3002 C CA . ARG A 1 366 ? -9.140 22.759 -29.059 1.00 86.38 366 ARG A CA 1
ATOM 3003 C C . ARG A 1 366 ? -9.405 21.342 -29.549 1.00 86.38 366 ARG A C 1
ATOM 3005 O O . ARG A 1 366 ? -9.342 20.442 -28.682 1.00 86.38 366 ARG A O 1
#

Radius of gyration: 49.06 Å; chains: 1; bounding box: 111×86×128 Å

Organism: NCBI:txid133381